Protein 9KKD (pdb70)

Solvent-accessible surface area: 10782 Å² total; per-residue (Å²): 137,158,102,6,58,8,117,0,41,13,81,7,7,111,96,0,90,114,10,5,124,120,121,165,71,68,49,24,54,4,0,4,63,2,2,106,41,24,10,92,133,79,130,159,230,141,127,89,7,68,8,116,0,36,22,94,7,13,91,101,0,66,40,23,5,33,65,67,97,62,69,52,27,44,2,0,7,81,0,3,109,44,32,10,113,140,65,155,157,134,93,7,81,7,114,0,56,10,80,7,16,125,80,1,102,116,11,5,130,122,100,163,61,72,42,26,44,3,0,6,70,1,2,95,36,24,7,119,130,78,80,227,220,136,143,120,6,74,2,114,0,28,16,96,4,12,62,86,0,65,38,5,4,37,81,112,138,74,65,50,27,50,2,0,10,65,1,3,108,44,10,5,118,128,78,135

Organism: NCBI:txid1888

Nearest PDB structures (foldseek):
  1bdv-assembly1_A  TM=8.375E-01  e=1.281E-01  Lederbergvirus P22
  5x3t-assembly1_G  TM=8.160E-01  e=1.281E-01  Mycobacterium tuberculosis H37Rv
  8pv2-assembly1_CQ  TM=5.795E-01  e=8.188E+00  Thermochaetoides thermophila DSM 1495
  5x3t-assembly1_G  TM=8.435E-01  e=1.314E-01  Mycobacterium tuberculosis H37Rv
  8uk9-assembly1_A  TM=5.666E-01  e=5.542E+00  Tequatrovirus T4

Structure (mmCIF, N/CA/C/O backbone):
data_9KKD
#
_entry.id   9KKD
#
_cell.length_a   30.706
_cell.length_b   53.626
_cell.length_c   103.937
_cell.angle_alpha   90.00
_cell.angle_beta   90.00
_cell.angle_gamma   90.00
#
_symmetry.space_group_name_H-M   'P 21 21 21'
#
loop_
_entity.id
_entity.type
_entity.pdbx_description
1 polymer 'Ribbon-helix-helix protein, CopG family'
2 water water
#
loop_
_atom_site.group_PDB
_atom_site.id
_atom_site.type_symbol
_atom_site.label_atom_id
_atom_site.label_alt_id
_atom_site.label_comp_id
_atom_site.label_asym_id
_atom_site.label_entity_id
_atom_site.label_seq_id
_atom_site.pdbx_PDB_ins_code
_atom_site.Cartn_x
_atom_site.Cartn_y
_atom_site.Cartn_z
_atom_site.occupancy
_atom_site.B_iso_or_equiv
_atom_site.auth_seq_id
_atom_site.auth_comp_id
_atom_site.auth_asym_id
_atom_site.auth_atom_id
_atom_site.pdbx_PDB_model_num
ATOM 1 N N . MET A 1 1 ? 4.592 -7.947 34.475 1.00 35.06 1 MET A N 1
ATOM 2 C CA . MET A 1 1 ? 3.210 -7.907 33.928 1.00 39.45 1 MET A CA 1
ATOM 3 C C . MET A 1 1 ? 3.035 -6.638 33.085 1.00 37.29 1 MET A C 1
ATOM 4 O O . MET A 1 1 ? 3.585 -5.588 33.480 1.00 32.72 1 MET A O 1
ATOM 9 N N . ARG A 1 2 ? 2.301 -6.729 31.972 1.00 32.02 2 ARG A N 1
ATOM 10 C CA . ARG A 1 2 ? 2.033 -5.549 31.164 1.00 31.06 2 ARG A CA 1
ATOM 11 C C . ARG A 1 2 ? 0.543 -5.277 31.013 1.00 34.96 2 ARG A C 1
ATOM 12 O O . ARG A 1 2 ? -0.281 -6.201 31.092 1.00 32.68 2 ARG A O 1
ATOM 20 N N . GLN A 1 3 ? 0.237 -4.023 30.669 1.00 33.30 3 GLN A N 1
ATOM 21 C CA . GLN A 1 3 ? -1.130 -3.607 30.442 1.00 34.94 3 GLN A CA 1
ATOM 22 C C . GLN A 1 3 ? -1.701 -4.195 29.154 1.00 36.83 3 GLN A C 1
ATOM 23 O O . GLN A 1 3 ? -1.069 -4.170 28.102 1.00 35.72 3 GLN A O 1
ATOM 29 N N . PHE A 1 4 ? -2.922 -4.735 29.258 1.00 30.40 4 PHE A N 1
ATOM 30 C CA . PHE A 1 4 ? -3.632 -5.311 28.127 1.00 31.92 4 PHE A CA 1
ATOM 31 C C . PHE A 1 4 ? -5.041 -4.716 28.059 1.00 28.74 4 PHE A C 1
ATOM 32 O O . PHE A 1 4 ? -5.776 -4.731 29.038 1.00 32.77 4 PHE A O 1
ATOM 40 N N . ASN A 1 5 ? -5.414 -4.272 26.864 1.00 28.35 5 ASN A N 1
ATOM 41 C CA . ASN A 1 5 ? -6.612 -3.475 26.670 1.00 34.55 5 ASN A CA 1
ATOM 42 C C . ASN A 1 5 ? -7.405 -4.031 25.495 1.00 31.05 5 ASN A C 1
ATOM 43 O O . ASN A 1 5 ? -6.848 -4.204 24.416 1.00 28.70 5 ASN A O 1
ATOM 48 N N . VAL A 1 6 ? -8.703 -4.298 25.689 1.00 30.12 6 VAL A N 1
ATOM 49 C CA . VAL A 1 6 ? -9.530 -4.910 24.675 1.00 27.83 6 VAL A CA 1
ATOM 50 C C . VAL A 1 6 ? -10.970 -4.497 24.951 1.00 28.11 6 VAL A C 1
ATOM 51 O O . VAL A 1 6 ? -11.365 -4.453 26.104 1.00 28.80 6 VAL A O 1
ATOM 55 N N . TYR A 1 7 ? -11.761 -4.309 23.894 1.00 28.64 7 TYR A N 1
ATOM 56 C CA . TYR A 1 7 ? -13.193 -4.081 24.014 1.00 23.88 7 TYR A CA 1
ATOM 57 C C . TYR A 1 7 ? -13.976 -5.391 24.191 1.00 28.18 7 TYR A C 1
ATOM 58 O O . TYR A 1 7 ? -13.812 -6.348 23.437 1.00 25.54 7 TYR A O 1
ATOM 67 N N . LEU A 1 8 ? -14.885 -5.368 25.171 1.00 23.09 8 LEU A N 1
ATOM 68 C CA . LEU A 1 8 ? -15.751 -6.473 25.551 1.00 24.35 8 LEU A CA 1
ATOM 69 C C . LEU A 1 8 ? -17.174 -5.985 25.869 1.00 24.17 8 LEU A C 1
ATOM 70 O O . LEU A 1 8 ? -17.387 -4.846 26.267 1.00 26.30 8 LEU A O 1
ATOM 75 N N . PRO A 1 9 ? -18.203 -6.873 25.790 1.00 25.67 9 PRO A N 1
ATOM 76 C CA . PRO A 1 9 ? -19.526 -6.539 26.297 1.00 30.09 9 PRO A CA 1
ATOM 77 C C . PRO A 1 9 ? -19.451 -6.245 27.784 1.00 26.69 9 PRO A C 1
ATOM 78 O O . PRO A 1 9 ? -18.731 -6.938 28.510 1.00 24.23 9 PRO A O 1
ATOM 82 N N . GLY A 1 10 ? -20.022 -5.116 28.191 1.00 27.54 10 GLY A N 1
ATOM 83 C CA . GLY A 1 10 ? -20.050 -4.713 29.579 1.00 27.01 10 GLY A CA 1
ATOM 84 C C . GLY A 1 10 ? -20.563 -5.812 30.523 1.00 26.92 10 GLY A C 1
ATOM 85 O O . GLY A 1 10 ? -20.005 -5.972 31.601 1.00 26.42 10 GLY A O 1
ATOM 86 N N . ASP A 1 11 ? -21.607 -6.563 30.125 1.00 27.70 11 ASP A N 1
ATOM 87 C CA . ASP A 1 11 ? -22.128 -7.654 30.938 1.00 30.47 11 ASP A CA 1
ATOM 88 C C . ASP A 1 11 ? -21.150 -8.833 31.062 1.00 24.98 11 ASP A C 1
ATOM 89 O O . ASP A 1 11 ? -21.127 -9.486 32.105 1.00 24.06 11 ASP A O 1
ATOM 94 N N . LEU A 1 12 ? -20.326 -9.091 30.042 1.00 21.70 12 LEU A N 1
ATOM 95 C CA . LEU A 1 12 ? -19.295 -10.119 30.175 1.00 22.83 12 LEU A CA 1
ATOM 96 C C . LEU A 1 12 ? -18.293 -9.686 31.240 1.00 22.02 12 LEU A C 1
ATOM 97 O O . LEU A 1 12 ? -17.830 -10.464 32.096 1.00 22.58 12 LEU A O 1
ATOM 102 N N . ILE A 1 13 ? -17.879 -8.422 31.153 1.00 22.52 13 ILE A N 1
ATOM 103 C CA . ILE A 1 13 ? -16.918 -7.887 32.108 1.00 21.24 13 ILE A CA 1
ATOM 104 C C . ILE A 1 13 ? -17.458 -8.026 33.537 1.00 22.19 13 ILE A C 1
ATOM 105 O O . ILE A 1 13 ? -16.738 -8.454 34.432 1.00 23.26 13 ILE A O 1
ATOM 110 N N . ARG A 1 14 ? -18.749 -7.725 33.743 1.00 22.73 14 ARG A N 1
ATOM 111 C CA . ARG A 1 14 ? -19.378 -7.877 35.045 1.00 22.09 14 ARG A CA 1
ATOM 112 C C . ARG A 1 14 ? -19.348 -9.351 35.480 1.00 21.63 14 ARG A C 1
ATOM 113 O O . ARG A 1 14 ? -18.988 -9.620 36.644 1.00 21.17 14 ARG A O 1
ATOM 121 N N . GLN A 1 15 ? -19.700 -10.286 34.594 1.00 23.68 15 GLN A N 1
ATOM 122 C CA . GLN A 1 15 ? -19.704 -11.714 34.966 1.00 23.17 15 GLN A CA 1
ATOM 123 C C . GLN A 1 15 ? -18.317 -12.197 35.420 1.00 23.79 15 GLN A C 1
ATOM 124 O O . GLN A 1 15 ? -18.175 -12.992 36.361 1.00 23.68 15 GLN A O 1
ATOM 130 N N . VAL A 1 16 ? -17.271 -11.714 34.727 1.00 21.44 16 VAL A N 1
ATOM 131 C CA . VAL A 1 16 ?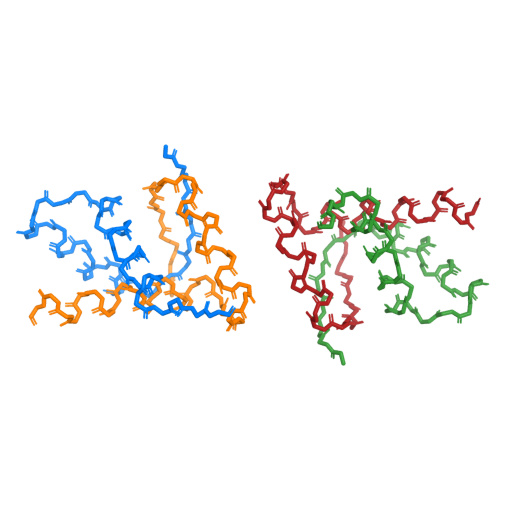 -15.900 -12.080 35.048 1.00 21.68 16 VAL A CA 1
ATOM 132 C C . VAL A 1 16 ? -15.560 -11.539 36.433 1.00 24.39 16 VAL A C 1
ATOM 133 O O . VAL A 1 16 ? -15.101 -12.298 37.257 1.00 22.03 16 VAL A O 1
ATOM 137 N N . LYS A 1 17 ? -15.854 -10.255 36.691 1.00 22.22 17 LYS A N 1
ATOM 138 C CA . LYS A 1 17 ? -15.599 -9.685 38.002 1.00 26.18 17 LYS A CA 1
ATOM 139 C C . LYS A 1 17 ? -16.376 -10.387 39.109 1.00 22.81 17 LYS A C 1
ATOM 140 O O . LYS A 1 17 ? -15.830 -10.559 40.216 1.00 24.51 17 LYS A O 1
ATOM 146 N N . HIS A 1 18 ? -17.644 -10.762 38.834 1.00 22.58 18 HIS A N 1
ATOM 147 C CA . HIS A 1 18 ? -18.403 -11.503 39.842 1.00 26.02 18 HIS A CA 1
ATOM 148 C C . HIS A 1 18 ? -17.713 -12.826 40.177 1.00 26.92 18 HIS A C 1
ATOM 149 O O . HIS A 1 18 ? -17.632 -13.245 41.340 1.00 29.70 18 HIS A O 1
ATOM 156 N N . PHE A 1 19 ? -17.182 -13.488 39.146 1.00 26.09 19 PHE A N 1
ATOM 157 C CA . PHE A 1 19 ? -16.587 -14.811 39.306 1.00 24.83 19 PHE A CA 1
ATOM 158 C C . PHE A 1 19 ? -15.317 -14.709 40.134 1.00 29.12 19 PHE A C 1
ATOM 159 O O . PHE A 1 19 ? -15.133 -15.496 41.051 1.00 27.39 19 PHE A O 1
ATOM 167 N N . ALA A 1 20 ? -14.492 -13.685 39.837 1.00 27.39 20 ALA A N 1
ATOM 168 C CA . ALA A 1 20 ? -13.314 -13.380 40.614 1.00 25.08 20 ALA A CA 1
ATOM 169 C C . ALA A 1 20 ? -13.634 -13.175 42.085 1.00 31.49 20 ALA A C 1
ATOM 170 O O . ALA A 1 20 ? -12.891 -13.681 42.946 1.00 32.23 20 ALA A O 1
ATOM 172 N N . ILE A 1 21 ? -14.701 -12.421 42.353 1.00 29.54 21 ILE A N 1
ATOM 173 C CA . ILE A 1 21 ? -15.078 -12.077 43.721 1.00 31.01 21 ILE A CA 1
ATOM 174 C C . ILE A 1 21 ? -15.418 -13.342 44.522 1.00 36.23 21 ILE A C 1
ATOM 175 O O . ILE A 1 21 ? -14.977 -13.480 45.679 1.00 34.41 21 ILE A O 1
ATOM 180 N N . ASP A 1 22 ? -16.140 -14.256 43.884 1.00 39.11 22 ASP A N 1
ATOM 181 C CA . ASP A 1 22 ? -16.533 -15.500 44.530 1.00 43.30 22 ASP A CA 1
ATOM 182 C C . ASP A 1 22 ? -15.356 -16.446 44.769 1.00 49.10 22 ASP A C 1
ATOM 183 O O . ASP A 1 22 ? -15.412 -17.274 45.690 1.00 42.37 22 ASP A O 1
ATOM 188 N N . ARG A 1 23 ? -14.278 -16.321 44.001 1.00 37.62 23 ARG A N 1
ATOM 189 C CA . ARG A 1 23 ? -13.125 -17.154 44.264 1.00 41.10 23 ARG A CA 1
ATOM 190 C C . ARG A 1 23 ? -11.979 -16.351 44.863 1.00 41.97 23 ARG A C 1
ATOM 191 O O . ARG A 1 23 ? -10.870 -16.849 45.007 1.00 44.01 23 ARG A O 1
ATOM 199 N N . GLU A 1 24 ? -12.244 -15.099 45.223 1.00 37.79 24 GLU A N 1
ATOM 200 C CA . GLU A 1 24 ? -11.208 -14.225 45.769 1.00 38.83 24 GLU A CA 1
ATOM 201 C C . GLU A 1 24 ? -9.975 -14.183 44.866 1.00 42.38 24 GLU A C 1
ATOM 202 O O . GLU A 1 24 ? -8.860 -14.134 45.353 1.00 42.72 24 GLU A O 1
ATOM 208 N N . LEU A 1 25 ? -10.175 -14.084 43.543 1.00 37.86 25 LEU A N 1
ATOM 209 C CA . LEU A 1 25 ? -9.078 -14.028 42.583 1.00 36.99 25 LEU A CA 1
ATOM 210 C C . LEU A 1 25 ? -8.881 -12.592 42.152 1.00 33.48 25 LEU A C 1
ATOM 211 O O . LEU A 1 25 ? -9.847 -11.834 42.102 1.00 29.38 25 LEU A O 1
ATOM 216 N N . SER A 1 26 ? -7.653 -12.209 41.831 1.00 28.79 26 SER A N 1
ATOM 217 C CA . SER A 1 26 ? -7.494 -10.983 41.091 1.00 34.13 26 SER A CA 1
ATOM 218 C C . SER A 1 26 ? -7.981 -11.248 39.664 1.00 29.69 26 SER A C 1
ATOM 219 O O . SER A 1 26 ? -7.995 -12.405 39.176 1.00 26.27 26 SER A O 1
ATOM 222 N N . LEU A 1 27 ? -8.388 -10.150 39.047 1.00 31.93 27 LEU A N 1
ATOM 223 C CA . LEU A 1 27 ? -8.783 -10.107 37.648 1.00 33.56 27 LEU A CA 1
ATOM 224 C C . LEU A 1 27 ? -7.625 -10.567 36.784 1.00 29.89 27 LEU A C 1
ATOM 225 O O . LEU A 1 27 ? -7.790 -11.336 35.849 1.00 30.67 27 LEU A O 1
ATOM 230 N N . SER A 1 28 ? -6.421 -10.051 37.078 1.00 33.49 28 SER A N 1
ATOM 231 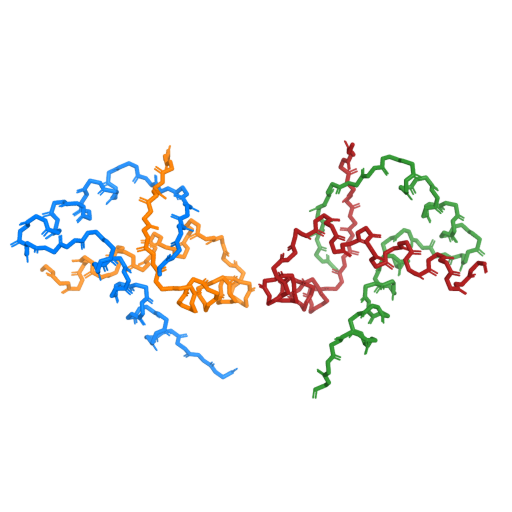C CA . SER A 1 28 ? -5.239 -10.408 36.331 1.00 31.13 28 SER A CA 1
ATOM 232 C C . SER A 1 28 ? -5.030 -11.917 36.352 1.00 34.09 28 SER A C 1
ATOM 233 O O . SER A 1 28 ? -4.667 -12.506 35.339 1.00 30.70 28 SER A O 1
ATOM 236 N N . ALA A 1 29 ? -5.194 -12.556 37.526 1.00 28.84 29 ALA A N 1
ATOM 237 C CA . ALA A 1 29 ? -4.920 -13.969 37.637 1.00 28.23 29 ALA A CA 1
ATOM 238 C C . ALA A 1 29 ? -5.983 -14.740 36.844 1.00 23.55 29 ALA A C 1
ATOM 239 O O . ALA A 1 29 ? -5.691 -15.761 36.246 1.00 24.61 29 ALA A O 1
ATOM 241 N N . LEU A 1 30 ? -7.243 -14.304 36.945 1.00 28.41 30 LEU A N 1
ATOM 242 C CA . LEU A 1 30 ? -8.369 -15.059 36.387 1.00 26.04 30 LEU A CA 1
ATOM 243 C C . LEU A 1 30 ? -8.300 -14.979 34.867 1.00 24.11 30 LEU A C 1
ATOM 244 O O . LEU A 1 30 ? -8.452 -15.963 34.127 1.00 22.63 30 LEU A O 1
ATOM 249 N N . VAL A 1 31 ? -8.078 -13.769 34.399 1.00 20.82 31 VAL A N 1
ATOM 250 C CA . VAL A 1 31 ? -8.047 -13.544 32.978 1.00 24.38 31 VAL A CA 1
ATOM 251 C C . VAL A 1 31 ? -6.852 -14.268 32.366 1.00 23.60 31 VAL A C 1
ATOM 252 O O . VAL A 1 31 ? -6.931 -14.899 31.279 1.00 21.84 31 VAL A O 1
ATOM 256 N N . ALA A 1 32 ? -5.733 -14.266 33.097 1.00 25.84 32 ALA A N 1
ATOM 257 C CA . ALA A 1 32 ? -4.559 -14.950 32.589 1.00 27.71 32 ALA A CA 1
ATOM 258 C C . ALA A 1 32 ? -4.860 -16.429 32.466 1.00 27.01 32 ALA A C 1
ATOM 259 O O . ALA A 1 32 ? -4.537 -17.027 31.468 1.00 27.65 32 ALA A O 1
ATOM 261 N N . GLU A 1 33 ? -5.540 -17.002 33.472 1.00 28.53 33 GLU A N 1
ATOM 262 C CA . GLU A 1 33 ? -5.860 -18.419 33.462 1.00 30.43 33 GLU A CA 1
ATOM 263 C C . GLU A 1 33 ? -6.805 -18.787 32.309 1.00 26.49 33 GLU A C 1
ATOM 264 O O . GLU A 1 33 ? -6.665 -19.844 31.653 1.00 25.36 33 GLU A O 1
ATOM 270 N N . ALA A 1 34 ? -7.835 -17.957 32.104 1.00 25.54 34 ALA A N 1
ATOM 271 C CA . ALA A 1 34 ? -8.784 -18.163 31.040 1.00 24.18 34 ALA A CA 1
ATOM 272 C C . ALA A 1 34 ? -8.107 -18.104 29.674 1.00 24.40 34 ALA A C 1
ATOM 273 O O . ALA A 1 34 ? -8.412 -18.918 28.819 1.00 23.42 34 ALA A O 1
ATOM 275 N N . LEU A 1 35 ? -7.189 -17.165 29.463 1.00 22.25 35 LEU A N 1
ATOM 276 C CA . LEU A 1 35 ? -6.491 -17.039 28.189 1.00 23.93 35 LEU A CA 1
ATOM 277 C C . LEU A 1 35 ? -5.568 -18.252 27.994 1.00 25.83 35 LEU A C 1
ATOM 278 O O . LEU A 1 35 ? -5.537 -18.843 26.907 1.00 27.63 35 LEU A O 1
ATOM 283 N N . ARG A 1 36 ? -4.798 -18.606 29.024 1.00 26.39 36 ARG A N 1
ATOM 284 C CA . ARG A 1 36 ? -3.842 -19.735 28.883 1.00 28.43 36 ARG A CA 1
ATOM 285 C C . ARG A 1 36 ? -4.627 -21.021 28.598 1.00 31.51 36 ARG A C 1
ATOM 286 O O . ARG A 1 36 ? -4.166 -21.819 27.757 1.00 31.71 36 ARG A O 1
ATOM 294 N N . SER A 1 37 ? -5.770 -21.198 29.260 1.00 30.40 37 SER A N 1
ATOM 295 C CA . SER A 1 37 ? -6.571 -22.404 29.114 1.00 31.14 37 SER A CA 1
ATOM 296 C C . SER A 1 37 ? -7.138 -22.527 27.699 1.00 29.93 37 SER A C 1
ATOM 297 O O . SER A 1 37 ? -7.154 -23.617 27.124 1.00 26.82 37 SER A O 1
ATOM 300 N N . TYR A 1 38 ? -7.596 -21.400 27.125 1.00 25.29 38 TYR A N 1
ATOM 301 C CA . TYR A 1 38 ? -8.117 -21.350 25.778 1.00 23.01 38 TYR A CA 1
ATOM 302 C C . TYR A 1 38 ? -7.010 -21.600 24.745 1.00 22.75 38 TYR A C 1
ATOM 303 O O . TYR A 1 38 ? -7.169 -22.373 23.787 1.00 24.42 38 TYR A O 1
ATOM 312 N N . LEU A 1 39 ? -5.860 -20.964 24.946 1.00 24.77 39 LEU A N 1
ATOM 313 C CA . LEU A 1 39 ? -4.772 -21.193 24.003 1.00 26.79 39 LEU A CA 1
ATOM 314 C C . LEU A 1 39 ? -4.332 -22.660 24.009 1.00 28.00 39 LEU A C 1
ATOM 315 O O . LEU A 1 39 ? -4.068 -23.214 22.952 1.00 28.93 39 LEU A O 1
ATOM 320 N N . ASP A 1 40 ? -4.201 -23.210 25.209 1.00 27.96 40 ASP A N 1
ATOM 321 C CA . ASP A 1 40 ? -3.877 -24.608 25.405 1.00 32.77 40 ASP A CA 1
ATOM 322 C C . ASP A 1 40 ? -4.902 -25.491 24.695 1.00 31.74 40 ASP A C 1
ATOM 323 O O . ASP A 1 40 ? -4.551 -26.334 23.857 1.00 31.45 40 ASP A O 1
ATOM 328 N N . GLU A 1 41 ? -6.179 -25.268 24.989 1.00 28.17 41 GLU A N 1
ATOM 329 C CA . GLU A 1 41 ? -7.236 -26.069 24.402 1.00 28.61 41 GLU A CA 1
ATOM 330 C C . GLU A 1 41 ? -7.208 -26.006 22.868 1.00 30.98 41 GLU A C 1
ATOM 331 O O . GLU A 1 41 ? -7.570 -26.991 22.226 1.00 27.69 41 GLU A O 1
ATOM 337 N N . HIS A 1 42 ? -6.899 -24.835 22.264 1.00 26.26 42 HIS A N 1
ATOM 338 C CA . HIS A 1 42 ? -7.119 -24.629 20.843 1.00 27.47 42 HIS A CA 1
ATOM 339 C C . HIS A 1 42 ? -5.806 -24.701 20.052 1.00 31.46 42 HIS A C 1
ATOM 340 O O . HIS A 1 42 ? -5.798 -24.385 18.869 1.00 32.62 42 HIS A O 1
ATOM 347 N N . GLN A 1 43 ? -4.723 -25.178 20.660 1.00 34.43 43 GLN A N 1
ATOM 348 C CA . GLN A 1 43 ? -3.428 -25.162 19.988 1.00 42.67 43 GLN A CA 1
ATOM 349 C C . GLN A 1 43 ? -3.494 -26.118 18.786 1.00 43.39 43 GLN A C 1
ATOM 350 O O . GLN A 1 43 ? -4.226 -27.104 18.789 1.00 45.90 43 GLN A O 1
ATOM 356 N N . ARG A 1 44 ? -2.813 -25.759 17.699 1.00 37.67 44 ARG A N 1
ATOM 357 C CA . ARG A 1 44 ? -2.753 -26.650 16.544 1.00 35.83 44 ARG A CA 1
ATOM 358 C C . ARG A 1 44 ? -1.352 -26.512 15.973 1.00 40.14 44 ARG A C 1
ATOM 359 O O . ARG A 1 44 ? -0.648 -25.583 16.360 1.00 39.73 44 ARG A O 1
ATOM 367 N N . GLN A 1 45 ? -1.021 -27.389 15.021 1.00 45.07 45 GLN A N 1
ATOM 368 C CA . GLN A 1 45 ? 0.268 -27.383 14.335 1.00 56.00 45 GLN A CA 1
ATOM 369 C C . GLN A 1 45 ? 0.188 -26.490 13.085 1.00 47.41 45 GLN A C 1
ATOM 370 O O . GLN A 1 45 ? 0.844 -25.433 13.136 1.00 56.62 45 GLN A O 1
ATOM 376 N N . MET B 1 1 ? -20.257 -2.068 23.917 1.00 35.83 1 MET B N 1
ATOM 377 C CA . MET B 1 1 ? -18.954 -2.650 24.336 1.00 35.41 1 MET B CA 1
ATOM 378 C C . MET B 1 1 ? -18.214 -1.590 25.106 1.00 31.47 1 MET B C 1
ATOM 379 O O . MET B 1 1 ? -18.572 -0.424 25.037 1.00 33.70 1 MET B O 1
ATOM 384 N N . ARG B 1 2 ? -17.181 -1.995 25.819 1.00 27.55 2 ARG B N 1
ATOM 385 C CA . ARG B 1 2 ? -16.407 -1.060 26.618 1.00 30.16 2 ARG B CA 1
ATOM 386 C C . ARG B 1 2 ? -15.002 -1.604 26.726 1.00 28.65 2 ARG B C 1
ATOM 387 O O . ARG B 1 2 ? -14.818 -2.793 26.614 1.00 27.55 2 ARG B O 1
ATOM 395 N N . GLN B 1 3 ? -14.045 -0.705 26.984 1.00 27.53 3 GLN B N 1
ATOM 396 C CA . GLN B 1 3 ? -12.676 -1.052 27.207 1.00 28.93 3 GLN B CA 1
ATOM 397 C C . GLN B 1 3 ? -12.514 -1.792 28.524 1.00 27.41 3 GLN B C 1
ATOM 398 O O . GLN B 1 3 ? -13.047 -1.422 29.565 1.00 28.45 3 GLN B O 1
ATOM 404 N N . PHE B 1 4 ? -11.788 -2.902 28.435 1.00 25.24 4 PHE B N 1
ATOM 405 C CA . PHE B 1 4 ? -11.394 -3.702 29.577 1.00 26.02 4 PHE B CA 1
ATOM 406 C C . PHE B 1 4 ? -9.878 -3.660 29.686 1.00 30.27 4 PHE B C 1
ATOM 407 O O . PHE B 1 4 ? -9.190 -3.985 28.722 1.00 30.80 4 PHE B O 1
ATOM 415 N N . ASN B 1 5 ? -9.398 -3.227 30.847 1.00 31.41 5 ASN B N 1
ATOM 416 C CA . ASN B 1 5 ? -7.973 -3.086 31.099 1.00 34.45 5 ASN B CA 1
ATOM 417 C C . ASN B 1 5 ? -7.574 -4.030 32.211 1.00 30.80 5 ASN B C 1
ATOM 418 O O . ASN B 1 5 ? -8.160 -3.970 33.285 1.00 37.13 5 ASN B O 1
ATOM 423 N N . VAL B 1 6 ? -6.541 -4.835 31.955 1.00 31.37 6 VAL B N 1
ATOM 424 C CA . VAL B 1 6 ? -6.032 -5.802 32.897 1.00 31.74 6 VAL B CA 1
ATOM 425 C C . VAL B 1 6 ? -4.537 -5.995 32.660 1.00 33.51 6 VAL B C 1
ATOM 426 O O . VAL B 1 6 ? -4.098 -6.004 31.509 1.00 32.80 6 VAL B O 1
ATOM 430 N N . TYR B 1 7 ? -3.805 -6.332 33.725 1.00 32.39 7 TYR B N 1
ATOM 431 C CA . TYR B 1 7 ? -2.377 -6.604 33.611 1.00 32.12 7 TYR B CA 1
ATOM 432 C C . TYR B 1 7 ? -2.160 -8.106 33.489 1.00 30.76 7 TYR B C 1
ATOM 433 O O . TYR B 1 7 ? -2.722 -8.872 34.268 1.00 33.74 7 TYR B O 1
ATOM 442 N N . LEU B 1 8 ? -1.391 -8.512 32.471 1.00 22.60 8 LEU B N 1
ATOM 443 C CA . LEU B 1 8 ? -1.033 -9.899 32.218 1.00 28.55 8 LEU B CA 1
ATOM 444 C C . LEU B 1 8 ? 0.466 -10.073 31.992 1.00 27.37 8 LEU B C 1
ATOM 445 O O . LEU B 1 8 ? 1.096 -9.124 31.510 1.00 31.50 8 LEU B O 1
ATOM 450 N N . PRO B 1 9 ? 1.023 -11.298 32.163 1.00 32.45 9 PRO B N 1
ATOM 451 C CA . PRO B 1 9 ? 2.362 -11.615 31.673 1.00 32.99 9 PRO B CA 1
ATOM 452 C C . PRO B 1 9 ? 2.582 -11.226 30.209 1.00 39.14 9 PRO B C 1
ATOM 453 O O . PRO B 1 9 ? 1.773 -11.531 29.335 1.00 31.23 9 PRO B O 1
ATOM 457 N N . GLY B 1 10 ? 3.684 -10.515 29.923 1.00 33.64 10 GLY B N 1
ATOM 458 C CA . GLY B 1 10 ? 3.910 -9.963 28.585 1.00 31.89 10 GLY B CA 1
ATOM 459 C C . GLY B 1 10 ? 3.979 -11.041 27.517 1.00 29.38 10 GLY B C 1
ATOM 460 O O . GLY B 1 10 ? 3.507 -10.840 26.397 1.00 32.59 10 GLY B O 1
ATOM 461 N N . ASP B 1 11 ? 4.567 -12.182 27.849 1.00 34.54 11 ASP B N 1
ATOM 462 C CA . ASP B 1 11 ? 4.668 -13.298 26.937 1.00 35.05 11 ASP B CA 1
ATOM 463 C C . ASP B 1 11 ? 3.295 -13.930 26.638 1.00 35.34 11 ASP B C 1
ATOM 464 O O . ASP B 1 11 ? 3.076 -14.417 25.539 1.00 31.71 11 ASP B O 1
ATOM 469 N N . LEU B 1 12 ? 2.387 -13.991 27.613 1.00 33.09 12 LEU B N 1
ATOM 470 C CA . LEU B 1 12 ? 1.025 -14.452 27.315 1.00 30.20 12 LEU B CA 1
ATOM 471 C C . LEU B 1 12 ? 0.336 -13.470 26.371 1.00 29.96 12 LEU B C 1
ATOM 472 O O . LEU B 1 12 ? -0.351 -13.866 25.438 1.00 28.53 12 LEU B O 1
ATOM 477 N N . ILE B 1 13 ? 0.517 -12.179 26.576 1.00 24.51 13 ILE B N 1
ATOM 478 C CA . ILE B 1 13 ? -0.115 -11.233 25.694 1.00 29.26 13 ILE B CA 1
ATOM 479 C C . ILE B 1 13 ? 0.365 -11.435 24.258 1.00 31.43 13 ILE B C 1
ATOM 480 O O . ILE B 1 13 ? -0.443 -11.365 23.320 1.00 26.28 13 ILE B O 1
ATOM 485 N N . ARG B 1 14 ? 1.689 -11.592 24.083 1.00 30.06 14 ARG B N 1
ATOM 486 C CA . ARG B 1 14 ? 2.214 -11.800 22.745 1.00 31.43 14 ARG B CA 1
ATOM 487 C C . ARG B 1 14 ? 1.652 -13.074 22.141 1.00 28.31 14 ARG B C 1
ATOM 488 O O . ARG B 1 14 ? 1.239 -13.023 20.984 1.00 27.46 14 ARG B O 1
ATOM 496 N N . GLN B 1 15 ? 1.566 -14.152 22.933 1.00 30.84 15 GLN B N 1
ATOM 497 C CA . GLN B 1 15 ? 0.997 -15.429 22.502 1.00 29.15 15 GLN B CA 1
ATOM 498 C C . GLN B 1 15 ? -0.441 -15.265 22.029 1.00 26.59 15 GLN B C 1
ATOM 499 O O . GLN B 1 15 ? -0.794 -15.816 20.992 1.00 25.47 15 GLN B O 1
ATOM 505 N N . VAL B 1 16 ? -1.239 -14.537 22.821 1.00 27.16 16 VAL B N 1
ATOM 506 C CA . VAL B 1 16 ? -2.623 -14.221 22.462 1.00 24.96 16 VAL B CA 1
ATOM 507 C C . VAL B 1 16 ? -2.695 -13.480 21.127 1.00 25.91 16 VAL B C 1
ATOM 508 O O . VAL B 1 16 ? -3.537 -13.749 20.255 1.00 21.62 16 VAL B O 1
ATOM 512 N N . LYS B 1 17 ? -1.831 -12.469 20.991 1.00 26.90 17 LYS B N 1
ATOM 513 C CA . LYS B 1 17 ? -1.842 -11.639 19.805 1.00 25.43 17 LYS B CA 1
ATOM 514 C C . LYS B 1 17 ? -1.476 -12.452 18.572 1.00 24.47 17 LYS B C 1
ATOM 515 O O . LYS B 1 17 ? -2.073 -12.231 17.524 1.00 25.07 17 LYS B O 1
ATOM 521 N N . HIS B 1 18 ? -0.463 -13.325 18.691 1.00 24.97 18 HIS B N 1
ATOM 522 C CA . HIS B 1 18 ? -0.043 -14.194 17.605 1.00 27.44 18 HIS B CA 1
ATOM 523 C C . HIS B 1 18 ? -1.166 -15.160 17.233 1.00 28.62 18 HIS B C 1
ATOM 524 O O . HIS B 1 18 ? -1.476 -15.394 16.058 1.00 27.51 18 HIS B O 1
ATOM 531 N N . PHE B 1 19 ? -1.828 -15.681 18.253 1.00 26.16 19 PHE B N 1
ATOM 532 C CA . PHE B 1 19 ? -2.944 -16.586 17.985 1.00 25.08 19 PHE B CA 1
ATOM 533 C C . PHE B 1 19 ? -4.061 -15.905 17.184 1.00 21.72 19 PHE B C 1
ATOM 534 O O . PHE B 1 19 ? -4.583 -16.496 16.256 1.00 25.89 19 PHE B O 1
ATOM 542 N N . ALA B 1 20 ? -4.488 -14.702 17.599 1.00 23.79 20 ALA B N 1
ATOM 543 C CA . ALA B 1 20 ? -5.502 -13.936 16.917 1.00 29.04 20 ALA B CA 1
ATOM 544 C C . ALA B 1 20 ? -5.123 -13.685 15.441 1.00 28.60 20 ALA B C 1
ATOM 545 O O . ALA B 1 20 ? -5.964 -13.807 14.573 1.00 27.22 20 ALA B O 1
ATOM 547 N N . ILE B 1 21 ? -3.852 -13.367 15.173 1.00 27.25 21 ILE B N 1
ATOM 548 C CA . ILE B 1 21 ? -3.345 -13.256 13.796 1.00 28.81 21 ILE B CA 1
ATOM 549 C C . ILE B 1 21 ? -3.558 -14.566 13.020 1.00 31.64 21 ILE B C 1
ATOM 550 O O . ILE B 1 21 ? -4.108 -14.588 11.924 1.00 28.39 21 ILE B O 1
ATOM 555 N N . ASP B 1 22 ? -3.062 -15.673 13.564 1.00 26.40 22 ASP B N 1
ATOM 556 C CA . ASP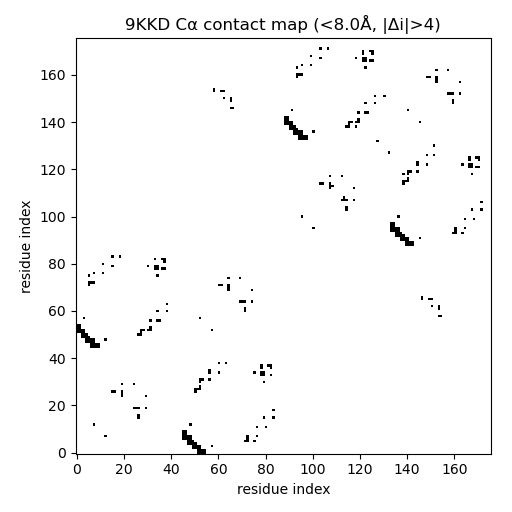 B 1 22 ? -3.112 -16.926 12.840 1.00 29.45 22 ASP B CA 1
ATOM 557 C C . ASP B 1 22 ? -4.528 -17.446 12.612 1.00 29.10 22 ASP B C 1
ATOM 558 O O . ASP B 1 22 ? -4.736 -18.119 11.599 1.00 33.48 22 ASP B O 1
ATOM 563 N N . ARG B 1 23 ? -5.455 -17.204 13.562 1.00 31.36 23 ARG B N 1
ATOM 564 C CA . ARG B 1 23 ? -6.847 -17.666 13.452 1.00 28.49 23 ARG B CA 1
ATOM 565 C C . ARG B 1 23 ? -7.774 -16.635 12.840 1.00 31.99 23 ARG B C 1
ATOM 566 O O . ARG B 1 23 ? -8.989 -16.860 12.813 1.00 35.29 23 ARG B O 1
ATOM 574 N N . GLU B 1 24 ? -7.250 -15.461 12.461 1.00 30.74 24 GLU B N 1
ATOM 575 C CA . GLU B 1 24 ? -8.043 -14.402 11.856 1.00 36.85 24 GLU B CA 1
ATOM 576 C C . GLU B 1 24 ? -9.201 -13.976 12.762 1.00 34.15 24 GLU B C 1
ATOM 577 O O . GLU B 1 24 ? -10.350 -13.863 12.333 1.00 35.83 24 GLU B O 1
ATOM 583 N N . LEU B 1 25 ? -8.872 -13.715 14.020 1.00 31.39 25 LEU B N 1
ATOM 584 C CA . LEU B 1 25 ? -9.819 -13.249 15.020 1.00 31.05 25 LEU B CA 1
ATOM 585 C C . LEU B 1 25 ? -9.428 -11.841 15.426 1.00 29.33 25 LEU B C 1
ATOM 586 O O . LEU B 1 25 ? -8.246 -11.604 15.572 1.00 27.25 25 LEU B O 1
ATOM 591 N N . SER B 1 26 ? -10.393 -10.997 15.772 1.00 26.92 26 SER B N 1
ATOM 592 C CA . SER B 1 26 ? -10.111 -9.819 16.571 1.00 29.66 26 SER B CA 1
ATOM 593 C C . SER B 1 26 ? -9.751 -10.232 17.995 1.00 28.55 26 SER B C 1
ATOM 594 O O . SER B 1 26 ? -10.199 -11.258 18.503 1.00 28.79 26 SER B O 1
ATOM 597 N N . LEU B 1 27 ? -8.939 -9.403 18.644 1.00 31.34 27 LEU B N 1
ATOM 598 C CA . LEU B 1 27 ? -8.661 -9.590 20.060 1.00 31.99 27 LEU B CA 1
ATOM 599 C C . LEU B 1 27 ? -9.933 -9.605 20.891 1.00 32.77 27 LEU B C 1
ATOM 600 O O . LEU B 1 27 ? -10.038 -10.416 21.805 1.00 27.16 27 LEU B O 1
ATOM 605 N N . SER B 1 28 ? -10.880 -8.700 20.595 1.00 30.45 28 SER B N 1
ATOM 606 C CA . SER B 1 28 ? -12.166 -8.690 21.254 1.00 28.25 28 SER B CA 1
ATOM 607 C C . SER B 1 28 ? -12.870 -10.051 21.152 1.00 29.34 28 SER B C 1
ATOM 608 O O . SER B 1 28 ? -13.319 -10.582 22.169 1.00 24.98 28 SER B O 1
ATOM 611 N N . ALA B 1 29 ? -12.930 -10.647 19.958 1.00 27.26 29 ALA B N 1
ATOM 612 C CA . ALA B 1 29 ? -13.595 -11.922 19.750 1.00 28.38 29 ALA B CA 1
ATOM 613 C C . ALA B 1 29 ? -12.887 -13.024 20.515 1.00 26.77 29 ALA B C 1
ATOM 614 O O . ALA B 1 29 ? -13.521 -13.859 21.137 1.00 25.51 29 ALA B O 1
ATOM 616 N N . LEU B 1 30 ? -11.549 -13.049 20.405 1.00 26.90 30 LEU B N 1
ATOM 617 C CA . LEU B 1 30 ? -10.731 -14.073 21.040 1.00 24.53 30 LEU B CA 1
ATOM 618 C C . LEU B 1 30 ? -10.900 -14.032 22.566 1.00 25.03 30 LEU B C 1
ATOM 619 O O . LEU B 1 30 ? -11.203 -15.031 23.237 1.00 22.22 30 LEU B O 1
ATOM 624 N N . VAL B 1 31 ? -10.679 -12.851 23.139 1.00 24.16 31 VAL B N 1
ATOM 625 C CA . VAL B 1 31 ? -10.736 -12.720 24.582 1.00 22.92 31 VAL B CA 1
ATOM 626 C C . VAL B 1 31 ? -12.143 -13.039 25.081 1.00 23.72 31 VAL B C 1
ATOM 627 O O . VAL B 1 31 ? -12.297 -13.648 26.124 1.00 22.82 31 VAL B O 1
ATOM 631 N N . ALA B 1 32 ? -13.157 -12.562 24.365 1.00 23.77 32 ALA B N 1
ATOM 632 C CA . ALA B 1 32 ? -14.534 -12.799 24.777 1.00 25.07 32 ALA B CA 1
ATOM 633 C C . ALA B 1 32 ? -14.788 -14.309 24.852 1.00 25.42 32 ALA B C 1
ATOM 634 O O . ALA B 1 32 ? -15.381 -14.804 25.818 1.00 24.01 32 ALA B O 1
ATOM 636 N N . GLU B 1 33 ? -14.276 -15.052 23.864 1.00 24.03 33 GLU B N 1
ATOM 637 C CA . GLU B 1 33 ? -14.571 -16.482 23.809 1.00 23.00 33 GLU B CA 1
ATOM 638 C C . GLU B 1 33 ? -13.812 -17.212 24.909 1.00 26.51 33 GLU B C 1
ATOM 639 O O . GLU B 1 33 ? -14.331 -18.151 25.532 1.00 24.63 33 GLU B O 1
ATOM 645 N N . ALA B 1 34 ? -12.548 -16.830 25.133 1.00 22.91 34 ALA B N 1
ATOM 646 C CA . ALA B 1 34 ? -11.784 -17.443 26.201 1.00 23.47 34 ALA B CA 1
ATOM 647 C C . ALA B 1 34 ? -12.471 -17.224 27.552 1.00 23.08 34 ALA B C 1
ATOM 648 O O . ALA B 1 34 ? -12.498 -18.122 28.412 1.00 22.92 34 ALA B O 1
ATOM 650 N N . LEU B 1 35 ? -13.007 -16.018 27.769 1.00 21.95 35 LEU B N 1
ATOM 651 C CA . LEU B 1 35 ? -13.598 -15.728 29.075 1.00 21.19 35 LEU B CA 1
ATOM 652 C C . LEU B 1 35 ? -14.926 -16.470 29.239 1.00 20.68 35 LEU B C 1
ATOM 653 O O . LEU B 1 35 ? -15.184 -17.059 30.280 1.00 23.04 35 LEU B O 1
ATOM 658 N N . ARG B 1 36 ? -15.750 -16.390 28.216 1.00 23.46 36 ARG B N 1
ATOM 659 C CA . ARG B 1 36 ? -17.041 -17.070 28.208 1.00 26.65 36 ARG B CA 1
ATOM 660 C C . ARG B 1 36 ? -16.884 -18.562 28.391 1.00 25.88 36 ARG B C 1
ATOM 661 O O . ARG B 1 36 ? -17.641 -19.158 29.161 1.00 28.76 36 ARG B O 1
ATOM 669 N N . SER B 1 37 ? -15.909 -19.159 27.703 1.00 27.62 37 SER B N 1
ATOM 670 C CA . SER B 1 37 ? -15.739 -20.603 27.801 1.00 30.68 37 SER B CA 1
ATOM 671 C C . SER B 1 37 ? -15.253 -20.983 29.202 1.00 32.31 37 SER B C 1
ATOM 672 O O . SER B 1 37 ? -15.759 -21.937 29.794 1.00 30.79 37 SER B O 1
ATOM 675 N N . TYR B 1 38 ? -14.290 -20.216 29.763 1.00 29.64 38 TYR B N 1
ATOM 676 C CA . TYR B 1 38 ? -13.815 -20.415 31.118 1.00 31.40 38 TYR B CA 1
ATOM 677 C C . TYR B 1 38 ? -14.972 -20.364 32.132 1.00 29.73 38 TYR B C 1
ATOM 678 O O . TYR B 1 38 ? -15.069 -21.289 32.964 1.00 29.27 38 TYR B O 1
ATOM 687 N N . LEU B 1 39 ? -15.787 -19.297 32.098 1.00 29.62 39 LEU B N 1
ATOM 688 C CA . LEU B 1 39 ? -16.892 -19.122 33.017 1.00 27.47 39 LEU B CA 1
ATOM 689 C C . LEU B 1 39 ? -17.868 -20.302 32.839 1.00 29.24 39 LEU B C 1
ATOM 690 O O . LEU B 1 39 ? -18.393 -20.800 33.834 1.00 31.02 39 LEU B O 1
ATOM 695 N N . ASP B 1 40 ? -18.221 -20.601 31.591 1.00 30.75 40 ASP B N 1
ATOM 696 C CA . ASP B 1 40 ? -19.172 -21.670 31.307 1.00 36.24 40 ASP B CA 1
ATOM 697 C C . ASP B 1 40 ? -18.734 -23.011 31.899 1.00 32.71 40 ASP B C 1
ATOM 698 O O . ASP B 1 40 ? -19.567 -23.730 32.477 1.00 36.13 40 ASP B O 1
ATOM 703 N N . GLU B 1 41 ? -17.462 -23.362 31.708 1.00 30.68 41 GLU B N 1
ATOM 704 C CA . GLU B 1 41 ? -16.959 -24.648 32.134 1.00 36.91 41 GLU B CA 1
ATOM 705 C C . GLU B 1 41 ? -16.933 -24.688 33.664 1.00 44.58 41 GLU B C 1
ATOM 706 O O . GLU B 1 41 ? -17.282 -25.705 34.266 1.00 36.38 41 GLU B O 1
ATOM 712 N N . HIS B 1 42 ? -16.615 -23.560 34.314 1.00 38.42 42 HIS B N 1
ATOM 713 C CA . HIS B 1 42 ? -16.359 -23.560 35.745 1.00 41.23 42 HIS B CA 1
ATOM 714 C C . HIS B 1 42 ? -17.588 -23.157 36.559 1.00 48.32 42 HIS B C 1
ATOM 715 O O . HIS B 1 42 ? -17.427 -22.746 37.694 1.00 56.54 42 HIS B O 1
ATOM 722 N N . GLN B 1 43 ? -18.802 -23.257 36.016 1.00 54.03 43 GLN B N 1
ATOM 723 C CA . GLN B 1 43 ? -19.991 -23.024 36.824 1.00 58.72 43 GLN B CA 1
ATOM 724 C C . GLN B 1 43 ? -20.915 -24.240 36.691 1.00 60.80 43 GLN B C 1
ATOM 725 O O . GLN B 1 43 ? -21.565 -24.318 35.645 1.00 69.42 43 GLN B O 1
ATOM 731 N N . MET C 1 1 ? -6.230 -11.507 -2.996 1.00 53.29 1 MET C N 1
ATOM 732 C CA . MET C 1 1 ? -5.514 -10.829 -1.892 1.00 54.73 1 MET C CA 1
ATOM 733 C C . MET C 1 1 ? -6.503 -10.224 -0.908 1.00 58.48 1 MET C C 1
ATOM 734 O O . MET C 1 1 ? -7.589 -9.826 -1.320 1.00 64.79 1 MET C O 1
ATOM 739 N N . ARG C 1 2 ? -6.107 -10.151 0.377 1.00 46.34 2 ARG C N 1
ATOM 740 C CA . ARG C 1 2 ? -6.914 -9.540 1.421 1.00 41.90 2 ARG C CA 1
ATOM 741 C C . ARG C 1 2 ? -6.565 -8.069 1.553 1.00 43.63 2 ARG C C 1
ATOM 742 O O . ARG C 1 2 ? -5.427 -7.652 1.328 1.00 41.06 2 ARG C O 1
ATOM 750 N N . GLN C 1 3 ? -7.547 -7.278 1.965 1.00 38.55 3 GLN C N 1
ATOM 751 C CA . GLN C 1 3 ? -7.318 -5.858 2.152 1.00 41.13 3 GLN C CA 1
ATOM 752 C C . GLN C 1 3 ? -6.415 -5.597 3.362 1.00 46.64 3 GLN C C 1
ATOM 753 O O . GLN C 1 3 ? -6.477 -6.310 4.360 1.00 45.70 3 GLN C O 1
ATOM 759 N N . PHE C 1 4 ? -5.595 -4.543 3.280 1.00 41.94 4 PHE C N 1
ATOM 760 C CA . PHE C 1 4 ? -4.662 -4.210 4.341 1.00 43.26 4 PHE C CA 1
ATOM 761 C C . PHE C 1 4 ? -4.655 -2.690 4.505 1.00 42.20 4 PHE C C 1
ATOM 762 O O . PHE C 1 4 ? -4.263 -1.983 3.592 1.00 42.09 4 PHE C O 1
ATOM 770 N N . ASN C 1 5 ? -5.059 -2.200 5.679 1.00 42.12 5 ASN C N 1
ATOM 771 C CA . ASN C 1 5 ? -5.281 -0.780 5.891 1.00 49.18 5 ASN C CA 1
ATOM 772 C C . ASN C 1 5 ? -4.328 -0.304 6.969 1.00 50.41 5 ASN C C 1
ATOM 773 O O . ASN C 1 5 ? -4.266 -0.875 8.057 1.00 53.89 5 ASN C O 1
ATOM 778 N N . VAL C 1 6 ? -3.564 0.728 6.627 1.00 42.11 6 VAL C N 1
ATOM 779 C CA . VAL C 1 6 ? -2.566 1.287 7.515 1.00 45.29 6 VAL C CA 1
ATOM 780 C C . VAL C 1 6 ? -2.636 2.804 7.368 1.00 43.17 6 VAL C C 1
ATOM 781 O O . VAL C 1 6 ? -3.328 3.298 6.481 1.00 51.07 6 VAL C O 1
ATOM 785 N N . TYR C 1 7 ? -2.009 3.522 8.304 1.00 49.41 7 TYR C N 1
ATOM 786 C CA . TYR C 1 7 ? -1.897 4.972 8.262 1.00 54.18 7 TYR C CA 1
ATOM 787 C C . TYR C 1 7 ? -0.447 5.341 8.014 1.00 42.56 7 TYR C C 1
ATOM 788 O O . TYR C 1 7 ? 0.426 4.797 8.679 1.00 53.43 7 TYR C O 1
ATOM 797 N N . LEU C 1 8 ? -0.214 6.278 7.071 1.00 47.04 8 LEU C N 1
ATOM 798 C CA . LEU C 1 8 ? 1.122 6.745 6.700 1.00 46.18 8 LEU C CA 1
ATOM 799 C C . LEU C 1 8 ? 1.123 8.249 6.374 1.00 48.84 8 LEU C C 1
ATOM 800 O O . LEU C 1 8 ? 0.103 8.824 5.976 1.00 45.02 8 LEU C O 1
ATOM 805 N N . PRO C 1 9 ? 2.287 8.933 6.487 1.00 45.41 9 PRO C N 1
ATOM 806 C CA . PRO C 1 9 ? 2.365 10.330 6.090 1.00 49.50 9 PRO C CA 1
ATOM 807 C C . PRO C 1 9 ? 2.081 10.482 4.597 1.00 53.86 9 PRO C C 1
ATOM 808 O O . PRO C 1 9 ? 2.725 9.818 3.781 1.00 47.93 9 PRO C O 1
ATOM 812 N N . GLY C 1 10 ? 1.085 11.317 4.268 1.00 52.02 10 GLY C N 1
ATOM 813 C CA . GLY C 1 10 ? 0.648 11.556 2.896 1.00 53.86 10 GLY C CA 1
ATOM 814 C C . GLY C 1 10 ? 1.804 11.749 1.900 1.00 55.53 10 GLY C C 1
ATOM 815 O O . GLY C 1 10 ? 1.653 11.467 0.704 1.00 50.95 10 GLY C O 1
ATOM 816 N N . ASP C 1 11 ? 2.938 12.264 2.395 1.00 42.31 11 ASP C N 1
ATOM 817 C CA . ASP C 1 11 ? 4.106 12.520 1.582 1.00 48.16 11 ASP C CA 1
ATOM 818 C C . ASP C 1 11 ? 4.766 11.217 1.135 1.00 47.14 11 ASP C C 1
ATOM 819 O O . ASP C 1 11 ? 5.216 11.059 -0.009 1.00 43.92 11 ASP C O 1
ATOM 824 N N . LEU C 1 12 ? 4.931 10.315 2.100 1.00 43.63 12 LEU C N 1
ATOM 825 C CA . LEU C 1 12 ? 5.527 9.029 1.809 1.00 40.33 12 LEU C CA 1
ATOM 826 C C . LEU C 1 12 ? 4.636 8.303 0.803 1.00 30.85 12 LEU C C 1
ATOM 827 O O . LEU C 1 12 ? 5.138 7.644 -0.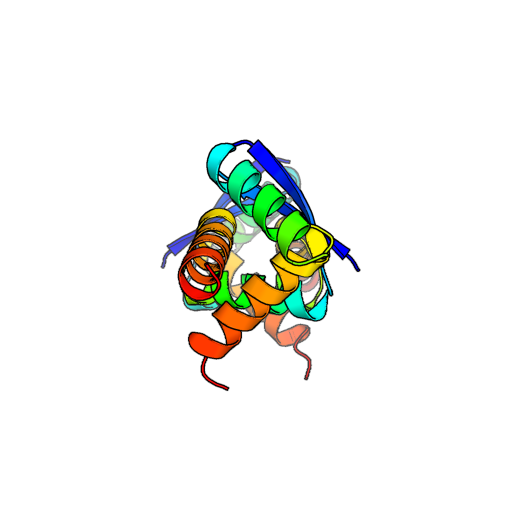104 1.00 39.12 12 LEU C O 1
ATOM 832 N N . ILE C 1 13 ? 3.321 8.410 0.979 1.00 34.47 13 ILE C N 1
ATOM 833 C CA . ILE C 1 13 ? 2.378 7.803 0.067 1.00 38.82 13 ILE C CA 1
ATOM 834 C C . ILE C 1 13 ? 2.701 8.306 -1.344 1.00 45.64 13 ILE C C 1
ATOM 835 O O . ILE C 1 13 ? 2.921 7.488 -2.236 1.00 38.99 13 ILE C O 1
ATOM 840 N N . ARG C 1 14 ? 2.814 9.642 -1.512 1.00 42.60 14 ARG C N 1
ATOM 841 C CA . ARG C 1 14 ? 3.055 10.265 -2.819 1.00 42.08 14 ARG C CA 1
ATOM 842 C C . ARG C 1 14 ? 4.336 9.703 -3.425 1.00 34.22 14 ARG C C 1
ATOM 843 O O . ARG C 1 14 ? 4.360 9.271 -4.589 1.00 32.73 14 ARG C O 1
ATOM 851 N N . GLN C 1 15 ? 5.394 9.603 -2.622 1.00 29.98 15 GLN C N 1
ATOM 852 C CA . GLN C 1 15 ? 6.650 9.071 -3.114 1.00 33.10 15 GLN C CA 1
ATOM 853 C C . GLN C 1 15 ? 6.553 7.606 -3.543 1.00 31.10 15 GLN C C 1
ATOM 854 O O . GLN C 1 15 ? 7.160 7.166 -4.539 1.00 27.82 15 GLN C O 1
ATOM 860 N N . VAL C 1 16 ? 5.763 6.848 -2.803 1.00 31.69 16 VAL C N 1
ATOM 861 C CA . VAL C 1 16 ? 5.598 5.446 -3.154 1.00 31.88 16 VAL C CA 1
ATOM 862 C C . VAL C 1 16 ? 4.801 5.310 -4.450 1.00 27.06 16 VAL C C 1
ATOM 863 O O . VAL C 1 16 ? 5.128 4.457 -5.295 1.00 28.99 16 VAL C O 1
ATOM 867 N N . LYS C 1 17 ? 3.755 6.135 -4.575 1.00 27.92 17 LYS C N 1
ATOM 868 C CA . LYS C 1 17 ? 2.935 6.132 -5.778 1.00 28.52 17 LYS C CA 1
ATOM 869 C C . LYS C 1 17 ? 3.746 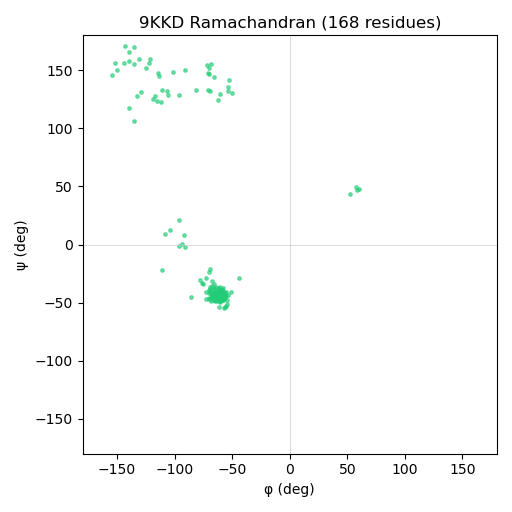6.451 -7.025 1.00 27.56 17 LYS C C 1
ATOM 870 O O . LYS C 1 17 ? 3.561 5.831 -8.082 1.00 26.34 17 LYS C O 1
ATOM 876 N N . HIS C 1 18 ? 4.639 7.461 -6.941 1.00 30.62 18 HIS C N 1
ATOM 877 C CA . HIS C 1 18 ? 5.575 7.786 -8.022 1.00 29.07 18 HIS C CA 1
ATOM 878 C C . HIS C 1 18 ? 6.465 6.598 -8.386 1.00 28.51 18 HIS C C 1
ATOM 879 O O . HIS C 1 18 ? 6.640 6.270 -9.543 1.00 27.27 18 HIS C O 1
ATOM 886 N N . PHE C 1 19 ? 7.047 5.945 -7.394 1.00 26.37 19 PHE C N 1
ATOM 887 C CA . PHE C 1 19 ? 7.925 4.832 -7.675 1.00 25.05 19 PHE C CA 1
ATOM 888 C C . PHE C 1 19 ? 7.169 3.700 -8.371 1.00 23.71 19 PHE C C 1
ATOM 889 O O . PHE C 1 19 ? 7.738 3.018 -9.216 1.00 28.20 19 PHE C O 1
ATOM 897 N N . ALA C 1 20 ? 5.981 3.391 -7.901 1.00 23.76 20 ALA C N 1
ATOM 898 C CA . ALA C 1 20 ? 5.196 2.333 -8.521 1.00 26.12 20 ALA C CA 1
ATOM 899 C C . ALA C 1 20 ? 5.027 2.628 -10.015 1.00 26.23 20 ALA C C 1
ATOM 900 O O . ALA C 1 20 ? 5.120 1.729 -10.834 1.00 28.36 20 ALA C O 1
ATOM 902 N N . ILE C 1 21 ? 4.786 3.895 -10.380 1.00 27.51 21 ILE C N 1
ATOM 903 C CA . ILE C 1 21 ? 4.651 4.262 -11.781 1.00 25.43 21 ILE C CA 1
ATOM 904 C C . ILE C 1 21 ? 5.929 3.938 -12.526 1.00 25.60 21 ILE C C 1
ATOM 905 O O . ILE C 1 21 ? 5.886 3.315 -13.604 1.00 25.81 21 ILE C O 1
ATOM 910 N N . ASP C 1 22 ? 7.048 4.374 -11.966 1.00 25.71 22 ASP C N 1
ATOM 911 C CA . ASP C 1 22 ? 8.303 4.174 -12.640 1.00 28.11 22 ASP C CA 1
ATOM 912 C C . ASP C 1 22 ? 8.716 2.703 -12.670 1.00 32.12 22 ASP C C 1
ATOM 913 O O . ASP C 1 22 ? 9.453 2.325 -13.556 1.00 33.97 22 ASP C O 1
ATOM 918 N N . ARG C 1 23 ? 8.193 1.858 -11.773 1.00 35.56 23 ARG C N 1
ATOM 919 C CA . ARG C 1 23 ? 8.565 0.447 -11.757 1.00 34.49 23 ARG C CA 1
ATOM 920 C C . ARG C 1 23 ? 7.553 -0.402 -12.520 1.00 32.80 23 ARG C C 1
ATOM 921 O O . ARG C 1 23 ? 7.680 -1.623 -12.564 1.00 31.54 23 ARG C O 1
ATOM 929 N N . GLU C 1 24 ? 6.519 0.251 -13.034 1.00 32.62 24 GLU C N 1
ATOM 930 C CA . GLU C 1 24 ? 5.413 -0.379 -13.722 1.00 32.28 24 GLU C CA 1
ATOM 931 C C . GLU C 1 24 ? 4.716 -1.402 -12.835 1.00 39.75 24 GLU C C 1
ATOM 932 O O . GLU C 1 24 ? 4.536 -2.539 -13.225 1.00 32.02 24 GLU C O 1
ATOM 938 N N . LEU C 1 25 ? 4.428 -1.021 -11.594 1.00 31.58 25 LEU C N 1
ATOM 939 C CA . LEU C 1 25 ? 3.784 -1.895 -10.634 1.00 35.00 25 LEU C CA 1
ATOM 940 C C . LEU C 1 25 ? 2.554 -1.157 -10.159 1.00 34.34 25 LEU C C 1
ATOM 941 O O . LEU C 1 25 ? 2.588 0.082 -10.081 1.00 30.26 25 LEU C O 1
ATOM 946 N N . SER C 1 26 ? 1.527 -1.920 -9.761 1.00 30.46 26 SER C N 1
ATOM 947 C CA . SER C 1 26 ? 0.418 -1.379 -8.989 1.00 34.09 26 SER C CA 1
ATOM 948 C C . SER C 1 26 ? 0.959 -1.016 -7.610 1.00 27.81 26 SER C C 1
ATOM 949 O O . SER C 1 26 ? 1.922 -1.621 -7.193 1.00 28.49 26 SER C O 1
ATOM 952 N N . LEU C 1 27 ? 0.312 -0.078 -6.937 1.00 30.21 27 LEU C N 1
ATOM 953 C CA . LEU C 1 27 ? 0.691 0.278 -5.576 1.00 34.65 27 LEU C CA 1
ATOM 954 C C . LEU C 1 27 ? 0.735 -0.953 -4.672 1.00 34.05 27 LEU C C 1
ATOM 955 O O . LEU C 1 27 ? 1.663 -1.131 -3.901 1.00 32.15 27 LEU C O 1
ATOM 960 N N . SER C 1 28 ? -0.269 -1.830 -4.789 1.00 34.28 28 SER C N 1
ATOM 961 C CA . SER C 1 28 ? -0.379 -2.999 -3.948 1.00 33.34 28 SER C CA 1
ATOM 962 C C . SER C 1 28 ? 0.771 -3.967 -4.234 1.00 29.44 28 SER C C 1
ATOM 963 O O . SER C 1 28 ? 1.366 -4.561 -3.323 1.00 31.82 28 SER C O 1
ATOM 966 N N . ALA C 1 29 ? 1.163 -4.095 -5.500 1.00 27.19 29 ALA C N 1
ATOM 967 C CA . ALA C 1 29 ? 2.265 -4.974 -5.851 1.00 27.10 29 ALA C CA 1
ATOM 968 C C . ALA C 1 29 ? 3.575 -4.403 -5.314 1.00 25.29 29 ALA C C 1
ATOM 969 O O . ALA C 1 29 ? 4.484 -5.136 -4.918 1.00 25.78 29 ALA C O 1
ATOM 971 N N . LEU C 1 30 ? 3.692 -3.074 -5.393 1.00 26.65 30 LEU C N 1
ATOM 972 C CA . LEU C 1 30 ? 4.921 -2.431 -4.900 1.00 25.69 30 LEU C CA 1
ATOM 973 C C . LEU C 1 30 ? 5.029 -2.604 -3.387 1.00 23.43 30 LEU C C 1
ATOM 974 O O . LEU C 1 30 ? 6.057 -2.963 -2.878 1.00 26.08 30 LEU C O 1
ATOM 979 N N . VAL C 1 31 ? 3.959 -2.342 -2.641 1.00 25.05 31 VAL C N 1
ATOM 980 C CA . VAL C 1 31 ? 3.982 -2.523 -1.195 1.00 25.25 31 VAL C CA 1
ATO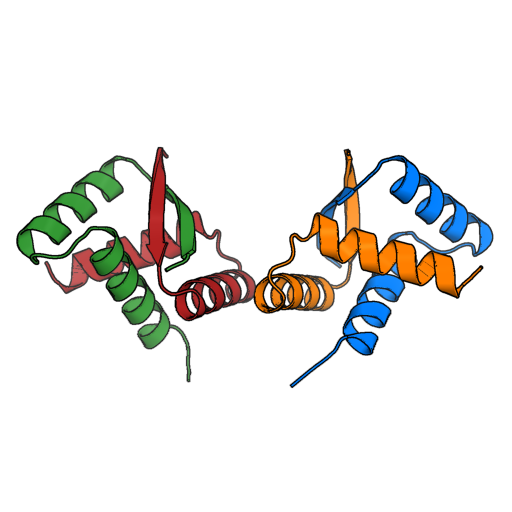M 981 C C . VAL C 1 31 ? 4.321 -3.962 -0.794 1.00 26.52 31 VAL C C 1
ATOM 982 O O . VAL C 1 31 ? 5.094 -4.216 0.136 1.00 28.08 31 VAL C O 1
ATOM 986 N N . ALA C 1 32 ? 3.793 -4.941 -1.530 1.00 28.14 32 ALA C N 1
ATOM 987 C CA . ALA C 1 32 ? 4.099 -6.326 -1.232 1.00 26.34 32 ALA C CA 1
ATOM 988 C C . ALA C 1 32 ? 5.591 -6.605 -1.343 1.00 29.46 32 ALA C C 1
ATOM 989 O O . ALA C 1 32 ? 6.216 -7.290 -0.501 1.00 29.76 32 ALA C O 1
ATOM 991 N N . GLU C 1 33 ? 6.193 -6.051 -2.400 1.00 30.38 33 GLU C N 1
ATOM 992 C CA . GLU C 1 33 ? 7.588 -6.382 -2.616 1.00 29.01 33 GLU C CA 1
ATOM 993 C C . GLU C 1 33 ? 8.420 -5.710 -1.528 1.00 28.60 33 GLU C C 1
ATOM 994 O O . GLU C 1 33 ? 9.382 -6.299 -1.042 1.00 31.24 33 GLU C O 1
ATOM 1000 N N . ALA C 1 34 ? 8.050 -4.474 -1.171 1.00 27.86 34 ALA C N 1
ATOM 1001 C CA . ALA C 1 34 ? 8.746 -3.754 -0.114 1.00 28.62 34 ALA C CA 1
ATOM 1002 C C . ALA C 1 34 ? 8.724 -4.519 1.210 1.00 27.16 34 ALA C C 1
ATOM 1003 O O . ALA C 1 34 ? 9.722 -4.551 1.933 1.00 25.38 34 ALA C O 1
ATOM 1005 N N . LEU C 1 35 ? 7.537 -5.066 1.570 1.00 24.97 35 LEU C N 1
ATOM 1006 C CA . LEU C 1 35 ? 7.321 -5.779 2.803 1.00 26.24 35 LEU C CA 1
ATOM 1007 C C . LEU C 1 35 ? 8.100 -7.069 2.783 1.00 27.36 35 LEU C C 1
ATOM 1008 O O . LEU C 1 35 ? 8.810 -7.317 3.741 1.00 29.22 35 LEU C O 1
ATOM 1013 N N . ARG C 1 36 ? 8.039 -7.815 1.664 1.00 32.81 36 ARG C N 1
ATOM 1014 C CA . ARG C 1 36 ? 8.772 -9.078 1.579 1.00 29.84 36 ARG C CA 1
ATOM 1015 C C . ARG C 1 36 ? 10.261 -8.833 1.748 1.00 31.87 36 ARG C C 1
ATOM 1016 O O . ARG C 1 36 ? 10.925 -9.580 2.472 1.00 38.29 36 ARG C O 1
ATOM 1024 N N . SER C 1 37 ?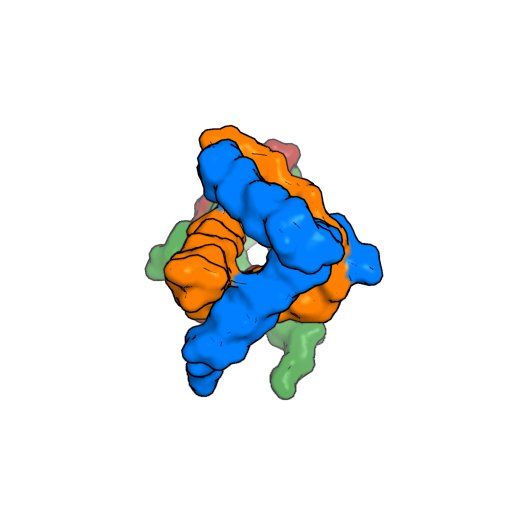 10.764 -7.798 1.058 1.00 31.29 37 SER C N 1
ATOM 1025 C CA . SER C 1 37 ? 12.164 -7.386 1.097 1.00 36.90 37 SER C CA 1
ATOM 1026 C C . SER C 1 37 ? 12.629 -7.033 2.507 1.00 32.95 37 SER C C 1
ATOM 1027 O O . SER C 1 37 ? 13.692 -7.459 2.958 1.00 40.39 37 SER C O 1
ATOM 1030 N N . TYR C 1 38 ? 11.813 -6.284 3.211 1.00 30.07 38 TYR C N 1
ATOM 1031 C CA . TYR C 1 38 ? 12.115 -5.915 4.572 1.00 27.69 38 TYR C CA 1
ATOM 1032 C C . TYR C 1 38 ? 12.176 -7.119 5.498 1.00 30.26 38 TYR C C 1
ATOM 1033 O O . TYR C 1 38 ? 13.091 -7.219 6.345 1.00 30.94 38 TYR C O 1
ATOM 1042 N N . LEU C 1 39 ? 11.161 -7.987 5.398 1.00 29.77 39 LEU C N 1
ATOM 1043 C CA . LEU C 1 39 ? 11.061 -9.180 6.231 1.00 30.42 39 LEU C CA 1
ATOM 1044 C C . LEU C 1 39 ? 12.234 -10.126 5.956 1.00 38.95 39 LEU C C 1
ATOM 1045 O O . LEU C 1 39 ? 12.845 -10.668 6.887 1.00 43.43 39 LEU C O 1
ATOM 1050 N N . ASP C 1 40 ? 12.570 -10.288 4.674 1.00 37.84 40 ASP C N 1
ATOM 1051 C CA . ASP C 1 40 ? 13.666 -11.173 4.286 1.00 40.13 40 ASP C CA 1
ATOM 1052 C C . ASP C 1 40 ? 14.979 -10.658 4.877 1.00 42.00 40 ASP C C 1
ATOM 1053 O O . ASP C 1 40 ? 15.785 -11.434 5.367 1.00 50.37 40 ASP C O 1
ATOM 1058 N N . GLU C 1 41 ? 15.168 -9.344 4.917 1.00 39.43 41 GLU C N 1
ATOM 1059 C CA . GLU C 1 41 ? 16.397 -8.746 5.391 1.00 41.82 41 GLU C CA 1
ATOM 1060 C C . GLU C 1 41 ? 16.453 -8.755 6.917 1.00 41.52 41 GLU C C 1
ATOM 1061 O O . GLU C 1 41 ? 17.534 -8.811 7.476 1.00 44.75 41 GLU C O 1
ATOM 1067 N N . HIS C 1 42 ? 15.304 -8.667 7.590 1.00 38.08 42 HIS C N 1
ATOM 1068 C CA . HIS C 1 42 ? 15.299 -8.321 8.996 1.00 42.40 42 HIS C CA 1
ATOM 1069 C C . HIS C 1 42 ? 14.875 -9.528 9.817 1.00 43.20 42 HIS C C 1
ATOM 1070 O O . HIS C 1 42 ? 15.158 -9.593 11.000 1.00 50.51 42 HIS C O 1
ATOM 1077 N N . GLN C 1 43 ? 14.181 -10.484 9.210 1.00 45.95 43 GLN C N 1
ATOM 1078 C CA . GLN C 1 43 ? 13.765 -11.635 9.982 1.00 48.78 43 GLN C CA 1
ATOM 1079 C C . GLN C 1 43 ? 14.641 -12.818 9.595 1.00 51.39 43 GLN C C 1
ATOM 1080 O O . GLN C 1 43 ? 14.791 -13.100 8.414 1.00 46.40 43 GLN C O 1
ATOM 1086 N N . ARG C 1 44 ? 15.223 -13.494 10.590 1.00 55.37 44 ARG C N 1
ATOM 1087 C CA . ARG C 1 44 ? 15.980 -14.704 10.314 1.00 65.20 44 ARG C CA 1
ATOM 1088 C C . ARG C 1 44 ? 15.025 -15.831 9.915 1.00 63.36 44 ARG C C 1
ATOM 1089 O O . ARG C 1 44 ? 13.884 -15.894 10.391 1.00 53.61 44 ARG C O 1
ATOM 1097 N N . GLN C 1 45 ? 15.492 -16.729 9.041 1.00 64.28 45 GLN C N 1
ATOM 1098 C CA . GLN C 1 45 ? 14.637 -17.804 8.556 1.00 69.33 45 GLN C CA 1
ATOM 1099 C C . GLN C 1 45 ? 14.332 -18.816 9.687 1.00 58.39 45 GLN C C 1
ATOM 1100 O O . GLN C 1 45 ? 15.250 -19.555 10.074 1.00 60.76 45 GLN C O 1
ATOM 1106 N N . MET D 1 1 ? -0.836 11.899 8.701 1.00 76.46 1 MET D N 1
ATOM 1107 C CA . MET D 1 1 ? -1.189 10.478 8.431 1.00 78.67 1 MET D CA 1
ATOM 1108 C C . MET D 1 1 ? -2.459 10.420 7.592 1.00 82.84 1 MET D C 1
ATOM 1109 O O . MET D 1 1 ? -3.453 11.037 7.959 1.00 100.01 1 MET D O 1
ATOM 1114 N N . ARG D 1 2 ? -2.433 9.682 6.476 1.00 76.22 2 ARG D N 1
ATOM 1115 C CA . ARG D 1 2 ? -3.666 9.372 5.768 1.00 71.92 2 ARG D CA 1
ATOM 1116 C C . ARG D 1 2 ? -3.828 7.866 5.656 1.00 66.17 2 ARG D C 1
ATOM 1117 O O . ARG D 1 2 ? -2.835 7.150 5.743 1.00 61.50 2 ARG D O 1
ATOM 1125 N N . GLN D 1 3 ? -5.092 7.439 5.486 1.00 69.76 3 GLN D N 1
ATOM 1126 C CA . GLN D 1 3 ? -5.445 6.063 5.169 1.00 74.09 3 GLN D CA 1
ATOM 1127 C C . GLN D 1 3 ? -4.666 5.618 3.935 1.00 66.58 3 GLN D C 1
ATOM 1128 O O . GLN D 1 3 ? -4.556 6.350 2.947 1.00 60.47 3 GLN D O 1
ATOM 1134 N N . PHE D 1 4 ? -4.130 4.398 4.014 1.00 55.12 4 PHE D N 1
ATOM 1135 C CA . PHE D 1 4 ? -3.434 3.800 2.898 1.00 48.80 4 PHE D CA 1
ATOM 1136 C C . PHE D 1 4 ? -3.933 2.369 2.808 1.00 49.93 4 PHE D C 1
ATOM 1137 O O . PHE D 1 4 ? -3.628 1.534 3.661 1.00 54.79 4 PHE D O 1
ATOM 1145 N N . ASN D 1 5 ? -4.756 2.121 1.801 1.00 41.31 5 ASN D N 1
ATOM 1146 C CA . ASN D 1 5 ? -5.433 0.846 1.672 1.00 49.53 5 ASN D CA 1
ATOM 1147 C C . ASN D 1 5 ? -4.878 0.127 0.463 1.00 45.55 5 ASN D C 1
ATOM 1148 O O . ASN D 1 5 ? -4.982 0.626 -0.649 1.00 52.60 5 ASN D O 1
ATOM 1153 N N . VAL D 1 6 ? -4.349 -1.080 0.671 1.00 44.11 6 VAL D N 1
ATOM 1154 C CA . VAL D 1 6 ? -3.855 -1.878 -0.433 1.00 38.10 6 VAL D CA 1
ATOM 1155 C C . VAL D 1 6 ? -4.353 -3.299 -0.214 1.00 38.04 6 VAL D C 1
ATOM 1156 O O . VAL D 1 6 ? -4.869 -3.621 0.863 1.00 43.66 6 VAL D O 1
ATOM 1160 N N . TYR D 1 7 ? -4.174 -4.122 -1.237 1.00 31.97 7 TYR D N 1
ATOM 1161 C CA . TYR D 1 7 ? -4.454 -5.549 -1.197 1.00 39.70 7 TYR D CA 1
ATOM 1162 C C . TYR D 1 7 ? -3.136 -6.312 -1.165 1.00 38.80 7 TYR D C 1
ATOM 1163 O O . TYR D 1 7 ? -2.259 -6.023 -1.980 1.00 35.95 7 TYR D O 1
ATOM 1172 N N . LEU D 1 8 ? -3.000 -7.281 -0.254 1.00 30.80 8 LEU D N 1
ATOM 1173 C CA . LEU D 1 8 ? -1.735 -7.996 -0.129 1.00 29.45 8 LEU D CA 1
ATOM 1174 C C . LEU D 1 8 ? -2.035 -9.477 -0.007 1.00 31.45 8 LEU D C 1
ATOM 1175 O O . LEU D 1 8 ? -3.117 -9.795 0.458 1.00 33.84 8 LEU D O 1
ATOM 1180 N N . PRO D 1 9 ? -1.114 -10.404 -0.367 1.00 32.73 9 PRO D N 1
ATOM 1181 C CA . PRO D 1 9 ? -1.252 -11.808 -0.023 1.00 33.42 9 PRO D CA 1
ATOM 1182 C C . PRO D 1 9 ? -1.474 -12.005 1.476 1.00 37.54 9 PRO D C 1
ATOM 1183 O O . PRO D 1 9 ? -0.768 -11.416 2.287 1.00 30.12 9 PRO D O 1
ATOM 1187 N N . GLY D 1 10 ? -2.479 -12.820 1.834 1.00 36.85 10 GLY D N 1
ATOM 1188 C CA . GLY D 1 10 ? -2.774 -13.050 3.243 1.00 36.50 10 GLY D CA 1
ATOM 1189 C C . GLY D 1 10 ? -1.601 -13.631 4.019 1.00 29.61 10 GLY D C 1
ATOM 1190 O O . GLY D 1 10 ? -1.449 -13.285 5.174 1.00 36.40 10 GLY D O 1
ATOM 1191 N N . ASP D 1 11 ? -0.816 -14.554 3.437 1.00 35.47 11 ASP D N 1
ATOM 1192 C CA . ASP D 1 11 ? 0.357 -15.066 4.119 1.00 38.98 11 ASP D CA 1
ATOM 1193 C C . ASP D 1 11 ? 1.255 -13.892 4.453 1.00 36.82 11 ASP D C 1
ATOM 1194 O O . ASP D 1 11 ? 1.741 -13.824 5.566 1.00 34.07 11 ASP D O 1
ATOM 1199 N N . LEU D 1 12 ? 1.392 -12.940 3.529 1.00 33.89 12 LEU D N 1
ATOM 1200 C CA . LEU D 1 12 ? 2.268 -11.785 3.765 1.00 33.18 12 LEU D CA 1
ATOM 1201 C C . LEU D 1 12 ? 1.767 -10.942 4.942 1.00 28.52 12 LEU D C 1
ATOM 1202 O O . LEU D 1 12 ? 2.545 -10.491 5.774 1.00 26.03 12 LEU D O 1
ATOM 1207 N N . ILE D 1 13 ? 0.459 -10.619 4.943 1.00 26.77 13 ILE D N 1
ATOM 1208 C CA . ILE D 1 13 ? -0.118 -9.769 5.940 1.00 29.80 13 ILE D CA 1
ATOM 1209 C C . ILE D 1 13 ? 0.115 -10.395 7.322 1.00 29.40 13 ILE D C 1
ATOM 1210 O O . ILE D 1 13 ? 0.420 -9.680 8.263 1.00 28.46 13 ILE D O 1
ATOM 1215 N N . ARG D 1 14 ? -0.138 -11.709 7.446 1.00 33.22 14 ARG D N 1
ATOM 1216 C CA . ARG D 1 14 ? 0.098 -12.411 8.703 1.00 32.56 14 ARG D CA 1
ATOM 1217 C C . ARG D 1 14 ? 1.556 -12.283 9.133 1.00 32.20 14 ARG D C 1
ATOM 1218 O O . ARG D 1 14 ? 1.813 -11.912 10.284 1.00 29.59 14 ARG D O 1
ATOM 1226 N N . GLN D 1 15 ? 2.504 -12.523 8.210 1.00 33.07 15 GLN D N 1
ATOM 1227 C CA . GLN D 1 15 ? 3.914 -12.454 8.552 1.00 29.34 15 GLN D CA 1
ATOM 1228 C C . GLN D 1 15 ? 4.280 -11.056 9.027 1.00 27.69 15 GLN D C 1
ATOM 1229 O O . GLN D 1 15 ? 5.049 -10.928 9.961 1.00 30.04 15 GLN D O 1
ATOM 1235 N N . VAL D 1 16 ? 3.764 -9.997 8.363 1.00 28.45 16 VAL D N 1
ATOM 1236 C CA . VAL D 1 16 ? 3.998 -8.613 8.766 1.00 31.23 16 VAL D CA 1
ATOM 1237 C C . VAL D 1 16 ? 3.473 -8.393 10.182 1.00 32.21 16 VAL D C 1
ATOM 1238 O O . VAL D 1 16 ? 4.118 -7.743 11.020 1.00 29.36 16 VAL D O 1
ATOM 1242 N N . LYS D 1 17 ? 2.235 -8.871 10.413 1.00 31.02 17 LYS D N 1
ATOM 1243 C CA . LYS D 1 17 ? 1.609 -8.664 11.698 1.00 26.75 17 LYS D CA 1
ATOM 1244 C C . LYS D 1 17 ? 2.394 -9.340 12.791 1.00 26.03 17 LYS D C 1
ATOM 1245 O O . LYS D 1 17 ? 2.580 -8.737 13.840 1.00 32.71 17 LYS D O 1
ATOM 1251 N N . HIS D 1 18 ? 2.791 -10.599 12.567 1.00 25.46 18 HIS D N 1
ATOM 1252 C CA . HIS D 1 18 ? 3.559 -11.302 13.579 1.00 31.62 18 HIS D CA 1
ATOM 1253 C C . HIS D 1 18 ? 4.884 -10.572 13.866 1.00 35.96 18 HIS D C 1
ATOM 1254 O O . HIS D 1 18 ? 5.366 -10.462 15.007 1.00 27.36 18 HIS D O 1
ATOM 1261 N N . PHE D 1 19 ? 5.519 -10.068 12.796 1.00 35.50 19 PHE D N 1
ATOM 1262 C CA . PHE D 1 19 ? 6.801 -9.385 12.941 1.00 31.29 19 PHE D CA 1
ATOM 1263 C C . PHE D 1 19 ? 6.603 -8.130 13.772 1.00 29.70 19 PHE D C 1
ATOM 1264 O O . PHE D 1 19 ? 7.392 -7.848 14.652 1.00 32.79 19 PHE D O 1
ATOM 1272 N N . ALA D 1 20 ? 5.520 -7.406 13.529 1.00 30.17 20 ALA D N 1
ATOM 1273 C CA . ALA D 1 20 ? 5.244 -6.201 14.278 1.00 31.89 20 ALA D CA 1
ATOM 1274 C C . ALA D 1 20 ? 5.064 -6.478 15.776 1.00 32.08 20 ALA D C 1
ATOM 1275 O O . ALA D 1 20 ? 5.452 -5.679 16.633 1.00 30.86 20 ALA D O 1
ATOM 1277 N N . ILE D 1 21 ? 4.369 -7.582 16.080 1.00 33.06 21 ILE D N 1
ATOM 1278 C CA . ILE D 1 21 ? 4.205 -8.010 17.473 1.00 34.36 21 ILE D CA 1
ATOM 1279 C C . ILE D 1 21 ? 5.555 -8.284 18.136 1.00 32.85 21 ILE D C 1
ATOM 1280 O O . ILE D 1 21 ? 5.772 -7.865 19.268 1.00 30.53 21 ILE D O 1
ATOM 1285 N N . ASP D 1 22 ? 6.448 -9.009 17.459 1.00 31.31 22 ASP D N 1
ATOM 1286 C CA . ASP D 1 22 ? 7.662 -9.469 18.100 1.00 33.51 22 ASP D CA 1
ATOM 1287 C C . ASP D 1 22 ? 8.680 -8.328 18.271 1.00 35.53 22 ASP D C 1
ATOM 1288 O O . ASP D 1 22 ? 9.458 -8.336 19.224 1.00 32.03 22 ASP D O 1
ATOM 1293 N N . ARG D 1 23 ? 8.702 -7.395 17.325 1.00 33.19 23 ARG D N 1
ATOM 1294 C CA . ARG D 1 23 ? 9.631 -6.275 17.372 1.00 38.68 23 ARG D CA 1
ATOM 1295 C C . ARG D 1 23 ? 8.998 -5.095 18.110 1.00 43.76 23 ARG D C 1
ATOM 1296 O O . ARG D 1 23 ? 9.623 -4.048 18.238 1.00 40.50 23 ARG D O 1
ATOM 1304 N N . GLU D 1 24 ? 7.742 -5.240 18.544 1.00 38.61 24 GLU D N 1
ATOM 1305 C CA . GLU D 1 24 ? 7.056 -4.185 19.275 1.00 37.30 24 GLU D CA 1
ATOM 1306 C C . GLU D 1 24 ? 6.959 -2.904 18.441 1.00 51.68 24 GLU D C 1
ATOM 1307 O O . GLU D 1 24 ? 7.214 -1.809 18.946 1.00 41.98 24 GLU D O 1
ATOM 1313 N N . LEU D 1 25 ? 6.539 -3.029 17.172 1.00 46.74 25 LEU D N 1
ATOM 1314 C CA . LEU D 1 25 ? 6.397 -1.862 16.321 1.00 49.48 25 LEU D CA 1
ATOM 1315 C C . LEU D 1 25 ? 4.917 -1.695 16.010 1.00 42.77 25 LEU D C 1
ATOM 1316 O O . LEU D 1 25 ? 4.171 -2.651 15.887 1.00 45.06 25 LEU D O 1
ATOM 1321 N N . SER D 1 26 ? 4.496 -0.448 15.902 1.00 44.73 26 SER D N 1
ATOM 1322 C CA . SER D 1 26 ? 3.265 -0.100 15.221 1.00 41.85 26 SER D CA 1
ATOM 1323 C C . SER D 1 26 ? 3.228 -0.700 13.802 1.00 41.79 26 SER D C 1
ATOM 1324 O O . SER D 1 26 ? 4.250 -0.675 13.126 1.00 44.65 26 SER D O 1
ATOM 1327 N N . LEU D 1 27 ? 2.055 -1.170 13.342 1.00 40.46 27 LEU D N 1
A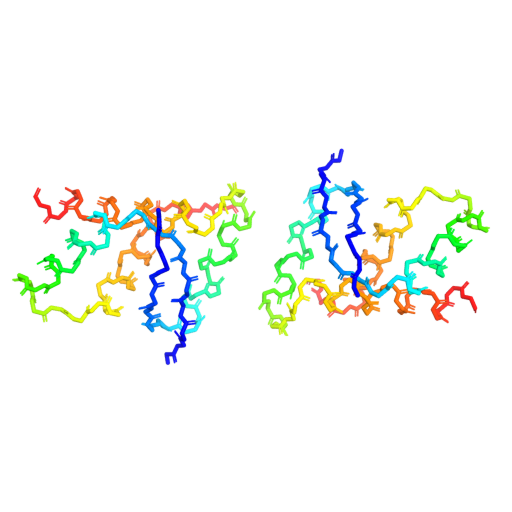TOM 1328 C CA . LEU D 1 27 ? 1.887 -1.615 11.965 1.00 47.36 27 LEU D CA 1
ATOM 1329 C C . LEU D 1 27 ? 2.189 -0.439 11.026 1.00 50.79 27 LEU D C 1
ATOM 1330 O O . LEU D 1 27 ? 2.918 -0.571 10.038 1.00 46.15 27 LEU D O 1
ATOM 1335 N N . SER D 1 28 ? 1.714 0.755 11.397 1.00 48.71 28 SER D N 1
ATOM 1336 C CA . SER D 1 28 ? 2.020 1.958 10.637 1.00 44.92 28 SER D CA 1
ATOM 1337 C C . SER D 1 28 ? 3.524 2.206 10.570 1.00 42.30 28 SER D C 1
ATOM 1338 O O . SER D 1 28 ? 4.060 2.580 9.532 1.00 41.56 28 SER D O 1
ATOM 1341 N N . ALA D 1 29 ? 4.254 1.992 11.665 1.00 40.64 29 ALA D N 1
ATOM 1342 C CA . ALA D 1 29 ? 5.663 2.361 11.688 1.00 37.46 29 ALA D CA 1
ATOM 1343 C C . ALA D 1 29 ? 6.521 1.351 10.906 1.00 32.36 29 ALA D C 1
ATOM 1344 O O . ALA D 1 29 ? 7.607 1.658 10.348 1.00 32.30 29 ALA D O 1
ATOM 1346 N N . LEU D 1 30 ? 6.081 0.093 10.950 1.00 32.88 30 LEU D N 1
ATOM 1347 C CA . LEU D 1 30 ? 6.767 -0.992 10.279 1.00 31.88 30 LEU D CA 1
ATOM 1348 C C . LEU D 1 30 ? 6.623 -0.773 8.775 1.00 27.17 30 LEU D C 1
ATOM 1349 O O . LEU D 1 30 ? 7.586 -0.911 8.044 1.00 32.36 30 LEU D O 1
ATOM 1354 N N . VAL D 1 31 ? 5.406 -0.518 8.322 1.00 32.18 31 VAL D N 1
ATOM 1355 C CA . VAL D 1 31 ? 5.180 -0.391 6.880 1.00 32.24 31 VAL D CA 1
ATOM 1356 C C . VAL D 1 31 ? 5.953 0.820 6.355 1.00 34.70 31 VAL D C 1
ATOM 1357 O O . VAL D 1 31 ? 6.523 0.789 5.265 1.00 29.95 31 VAL D O 1
ATOM 1361 N N . ALA D 1 32 ? 5.958 1.905 7.136 1.00 36.06 32 ALA D N 1
ATOM 1362 C CA . ALA D 1 32 ? 6.596 3.133 6.685 1.00 37.00 32 ALA D CA 1
ATOM 1363 C C . ALA D 1 32 ? 8.084 2.896 6.553 1.00 33.09 32 ALA D C 1
ATOM 1364 O O . ALA D 1 32 ? 8.675 3.223 5.536 1.00 34.25 32 ALA D O 1
ATOM 1366 N N . GLU D 1 33 ? 8.693 2.190 7.504 1.00 35.13 33 GLU D N 1
ATOM 1367 C CA . GLU D 1 33 ? 10.111 1.903 7.430 1.00 35.66 33 GLU D CA 1
ATOM 1368 C C . GLU D 1 33 ? 10.431 0.952 6.282 1.00 34.11 33 GLU D C 1
ATOM 1369 O O . GLU D 1 33 ? 11.403 1.130 5.547 1.00 33.23 33 GLU D O 1
ATOM 1375 N N . ALA D 1 34 ? 9.610 -0.076 6.091 1.00 33.09 34 ALA D N 1
ATOM 1376 C CA . ALA D 1 34 ? 9.832 -0.970 4.961 1.00 29.09 34 ALA D CA 1
ATOM 1377 C C . ALA D 1 34 ? 9.802 -0.194 3.631 1.00 27.15 34 ALA D C 1
ATOM 1378 O O . ALA D 1 34 ? 10.589 -0.486 2.716 1.00 30.74 34 ALA D O 1
ATOM 1380 N N . LEU D 1 35 ? 8.809 0.707 3.490 1.00 28.28 35 LEU D N 1
ATOM 1381 C CA . LEU D 1 35 ? 8.643 1.496 2.268 1.00 28.53 35 LEU D CA 1
ATOM 1382 C C . LEU D 1 35 ? 9.818 2.455 2.083 1.00 33.58 35 LEU D C 1
ATOM 1383 O O . LEU D 1 35 ? 10.394 2.482 0.997 1.00 28.69 35 LEU D O 1
ATOM 1388 N N . ARG D 1 36 ? 10.186 3.183 3.153 1.00 32.47 36 ARG D N 1
ATOM 1389 C CA . ARG D 1 36 ? 11.302 4.122 3.070 1.00 35.29 36 ARG D CA 1
ATOM 1390 C C . ARG D 1 36 ? 12.563 3.376 2.678 1.00 34.53 36 ARG D C 1
ATOM 1391 O O . ARG D 1 36 ? 13.319 3.849 1.837 1.00 40.71 36 ARG D O 1
ATOM 1399 N N . SER D 1 37 ? 12.781 2.204 3.288 1.00 35.64 37 SER D N 1
ATOM 1400 C CA . SER D 1 37 ? 13.932 1.370 3.006 1.00 38.41 37 SER D CA 1
ATOM 1401 C C . SER D 1 37 ? 13.955 0.834 1.569 1.00 43.27 37 SER D C 1
ATOM 1402 O O . SER D 1 37 ? 15.013 0.787 0.948 1.00 37.96 37 SER D O 1
ATOM 1405 N N . TYR D 1 38 ? 12.806 0.383 1.031 1.00 35.04 38 TYR D N 1
ATOM 1406 C CA . TYR D 1 38 ? 12.758 -0.032 -0.362 1.00 35.17 38 TYR D CA 1
ATOM 1407 C C . TYR D 1 38 ? 13.064 1.140 -1.300 1.00 31.57 38 TYR D C 1
ATOM 1408 O O . TYR D 1 38 ? 13.807 0.975 -2.266 1.00 34.52 38 TYR D O 1
ATOM 1417 N N . LEU D 1 39 ? 12.441 2.293 -1.047 1.00 31.48 39 LEU D N 1
ATOM 1418 C CA . LEU D 1 39 ? 12.635 3.461 -1.895 1.00 34.78 39 LEU D CA 1
ATOM 1419 C C . LEU D 1 39 ? 14.099 3.880 -1.906 1.00 43.37 39 LEU D C 1
ATOM 1420 O O . LEU D 1 39 ? 14.614 4.234 -2.952 1.00 40.58 39 LEU D O 1
ATOM 1425 N N . ASP D 1 40 ? 14.760 3.788 -0.745 1.00 47.19 40 ASP D N 1
ATOM 1426 C CA . ASP D 1 40 ? 16.127 4.275 -0.584 1.00 55.27 40 ASP D CA 1
ATOM 1427 C C . ASP D 1 40 ? 17.088 3.350 -1.310 1.00 52.41 40 ASP D C 1
ATOM 1428 O O . ASP D 1 40 ? 18.119 3.796 -1.792 1.00 55.55 40 ASP D O 1
ATOM 1433 N N . GLU D 1 41 ? 16.724 2.077 -1.425 1.00 49.88 41 GLU D N 1
ATOM 1434 C CA . GLU D 1 41 ? 17.607 1.114 -2.040 1.00 49.80 41 GLU D CA 1
ATOM 1435 C C . GLU D 1 41 ? 17.440 1.089 -3.553 1.00 58.16 41 GLU D C 1
ATOM 1436 O O . GLU D 1 41 ? 18.426 1.007 -4.269 1.00 65.42 41 GLU D O 1
ATOM 1442 N N . HIS D 1 42 ? 16.198 1.087 -4.032 1.00 54.73 42 HIS D N 1
ATOM 1443 C CA . HIS D 1 42 ? 15.938 0.922 -5.452 1.00 64.50 42 HIS D CA 1
ATOM 1444 C C . HIS D 1 42 ? 15.867 2.277 -6.170 1.00 61.49 42 HIS D C 1
ATOM 1445 O O . HIS D 1 42 ? 15.519 2.289 -7.339 1.00 65.66 42 HIS D O 1
ATOM 1452 N N . GLN D 1 43 ? 16.199 3.406 -5.508 1.00 71.78 43 GLN D N 1
ATOM 1453 C CA . GLN D 1 43 ? 16.226 4.727 -6.143 1.00 72.50 43 GLN D CA 1
ATOM 1454 C C . GLN D 1 43 ? 17.556 5.446 -5.868 1.00 71.58 43 GLN D C 1
ATOM 1455 O O . GLN D 1 43 ? 18.578 4.747 -5.802 1.00 76.03 43 GLN D O 1
#

Sequence (176 aa):
MRQFNVYLPGDLIRQVKHFAIDRELSLSALVAEALRSYLDEHQRQMRQFNVYLPGDLIRQVKHFAIDRELSLSALVAEALRSYLDEHQMRQFNVYLPGDLIRQVKHFAIDRELSLSALVAEALRSYLDEHQRQMRQFNVYLPGDLIRQVKHFAIDRELSLSALVAEALRSYLDEHQ

B-factor: mean 39.46, std 14.54, range [20.65, 104.39]

Secondary structure (DSSP, 8-state):
-EEEEEEE-HHHHHHHHHHHHHTT--HHHHHHHHHHHHHHHT---/-EEEEEEE-HHHHHHHHHHHHHTT--HHHHHHHHHHHHHHHT-/-EEEEEEE-HHHHHHHHHHHHHHT--HHHHHHHHHHHHHHHHS--/-EEEEEEE-HHHHHHHHHHHHHTT--HHHHHHHHHHHHHHHH-

Foldseek 3Di:
DDDDDDDDPPVVVVVLVVVCVVVVHDSVVSVVVVVVVVCVVPPDD/DDDDDDDDDPVVVVVLVVVCVVVVHDSVRSVVCVVVVVVVVVD/DDDDDDDDDPVVVVVLCVVCVVVVHDSVRSVVVVVVVVCPVPPDD/DDDDDDDDPPVVVVVLVVVCVVVVHDSVVSVVVVVVVVVVVVD

InterPro domains:
  IPR002145 Ribbon-helix-helix protein, CopG [PF01402] (8-46)
  IPR010985 Ribbon-helix-helix [SSF47598] (5-49)
  IPR013321 Arc-type ribbon-helix-helix [G3DSA:1.10.1220.10] (2-48)

Radius of gyration: 19.75 Å; Cα contacts (8 Å, |Δi|>4): 194; chains: 4; bounding box: 40×40×60 Å